Protein AF-A0A930VJ75-F1 (afdb_monomer)

Secondary structure (DSSP, 8-state):
--TTS--HHHHHHHHHHTT--EEE-TT--EEEEEE-SSTTS-EEEEEEE-TTSEEEEEE---EEEEEETTEEEEE--GGG-S--SEEEEEEEEEEEEEETTEEEEEEEEEEE--SSSSPEEEEPPTT-HHHHHHHHHSTT-EEEETTEEEEEEEEEESS---HHHHHHHHHHHHHHHHHTTSSEEEEE------

Sequence (194 aa):
MDLTRASADEIGSALGRAGLTWSFDEDGDVRVRFRSSQQPWIDAVFYRLNQDFSISGQFLNGHAVPQGNNTTRWEVPLDAGREPTAIAQKVVSVYFMPRPGQVALQIHASIAPLNQPRPMHIKIIPGGQQISQIERAYPGFVGHQGSTQFWVSSAITGSSVDGVTFEQVVRTASSVGLEMFEGPFTGWLYSTDL

Foldseek 3Di:
DFLLPDFLVNLVVLCVVVVFDWDADPLRKIKTKDKDPDPVSKFFKDWDQDPVQKIKIATFPWDWDDPPPPDTDIDGPPVVVDDGPDIWIWMKMWIFRRDRQKTKIFIWIFIPPDVAPDTWTWWDDWVDPLVVVLCVVPNAQFDDDPSTTTGGIHMGGDGDDDSVRSVVVVVSSVVSSVSSRVDMTMTHGDDPPD

Radius of gyration: 18.23 Å; Cα contacts (8 Å, |Δi|>4): 398; chains: 1; bounding box: 44×46×49 Å

pLDDT: mean 77.27, std 10.45, range [41.69, 90.38]

Solvent-accessible surface area (backbone atoms only — not comparable to full-atom values): 10879 Å² total; per-residue (Å²): 83,44,32,40,71,43,47,47,66,58,53,48,52,53,37,48,75,72,73,46,69,68,50,67,52,97,88,38,38,30,38,35,70,47,61,47,86,56,86,84,40,55,43,34,26,31,66,46,81,48,98,83,51,31,34,42,32,33,64,48,84,43,45,82,43,78,71,58,94,92,40,71,45,78,49,61,61,81,86,65,83,64,73,67,69,47,69,29,20,56,32,24,37,40,36,40,38,57,43,89,48,21,32,37,35,42,46,41,28,28,48,40,75,55,104,53,101,52,77,36,46,54,41,75,52,65,93,34,67,46,54,62,48,47,39,70,78,44,68,73,31,67,36,71,58,88,95,44,52,81,50,45,31,40,70,52,73,47,73,67,45,52,71,69,58,50,52,48,50,54,52,49,50,50,50,56,25,55,51,68,49,57,50,73,32,32,32,52,60,78,73,81,88,124

Organism: NCBI:txid433664

Mean predicted aligned error: 8.95 Å

Structure (mmCIF, N/CA/C/O backbone):
data_AF-A0A930VJ75-F1
#
_entry.id   AF-A0A930VJ75-F1
#
loop_
_atom_site.group_PDB
_atom_site.id
_atom_site.type_symbol
_atom_site.label_atom_id
_atom_site.label_alt_id
_atom_site.label_comp_id
_atom_site.label_asym_id
_atom_site.label_entity_id
_atom_site.label_seq_id
_atom_site.pdbx_PDB_ins_code
_atom_site.Cartn_x
_atom_site.Cartn_y
_atom_site.Cartn_z
_atom_site.occupancy
_atom_site.B_iso_or_equiv
_atom_site.auth_seq_id
_atom_site.auth_comp_id
_atom_site.auth_asym_id
_atom_site.auth_atom_id
_atom_site.pdbx_PDB_model_num
ATOM 1 N N . MET A 1 1 ? 8.670 1.022 -22.514 1.00 73.31 1 MET A N 1
ATOM 2 C CA . MET A 1 1 ? 9.752 1.062 -21.514 1.00 73.31 1 MET A CA 1
ATOM 3 C C . MET A 1 1 ? 10.392 -0.308 -21.489 1.00 73.31 1 MET A C 1
ATOM 5 O O . MET A 1 1 ? 9.675 -1.285 -21.308 1.00 73.31 1 MET A O 1
ATOM 9 N N . ASP A 1 2 ? 11.693 -0.395 -21.746 1.00 75.44 2 ASP A N 1
ATOM 10 C CA . ASP A 1 2 ? 12.422 -1.663 -21.647 1.00 75.44 2 ASP A CA 1
ATOM 11 C C . ASP A 1 2 ? 12.772 -1.915 -20.178 1.00 75.44 2 ASP A C 1
ATOM 13 O O . ASP A 1 2 ? 13.629 -1.241 -19.611 1.00 75.44 2 ASP A O 1
ATOM 17 N N . LEU A 1 3 ? 12.083 -2.867 -19.546 1.00 69.00 3 LEU A N 1
ATOM 18 C CA . LEU A 1 3 ? 12.282 -3.172 -18.127 1.00 69.00 3 LEU A CA 1
ATOM 19 C C . LEU A 1 3 ? 13.621 -3.846 -17.836 1.00 69.00 3 LEU A C 1
ATOM 21 O O . LEU A 1 3 ? 14.062 -3.835 -16.691 1.00 69.00 3 LEU A O 1
ATOM 25 N N . THR A 1 4 ? 14.291 -4.404 -18.846 1.00 66.38 4 THR A N 1
ATOM 26 C CA . THR A 1 4 ? 15.598 -5.045 -18.657 1.00 66.38 4 THR A CA 1
ATOM 27 C C . THR A 1 4 ? 16.713 -4.035 -18.403 1.00 66.38 4 THR A C 1
ATOM 29 O O . THR A 1 4 ? 17.781 -4.417 -17.920 1.00 66.38 4 THR A O 1
ATOM 32 N N . ARG A 1 5 ? 16.452 -2.757 -18.713 1.00 72.19 5 ARG A N 1
ATOM 33 C CA . ARG A 1 5 ? 17.379 -1.625 -18.593 1.00 72.19 5 ARG A CA 1
ATOM 34 C C . ARG A 1 5 ? 16.777 -0.424 -17.861 1.00 72.19 5 ARG A C 1
ATOM 36 O O . ARG A 1 5 ? 17.448 0.599 -17.779 1.00 72.19 5 ARG A O 1
ATOM 43 N N . ALA A 1 6 ? 15.549 -0.554 -17.353 1.00 79.56 6 ALA A N 1
ATOM 44 C CA . ALA A 1 6 ? 14.807 0.554 -16.771 1.00 79.56 6 ALA A CA 1
ATOM 45 C C . ALA A 1 6 ? 15.570 1.174 -15.595 1.00 79.56 6 ALA A C 1
ATOM 47 O O . ALA A 1 6 ? 15.881 0.485 -14.623 1.00 79.56 6 ALA A O 1
ATOM 48 N N . SER A 1 7 ? 15.842 2.474 -15.674 1.00 84.62 7 SER A N 1
ATOM 49 C CA . SER A 1 7 ? 16.399 3.245 -14.559 1.00 84.62 7 SER A CA 1
ATOM 50 C C . SER A 1 7 ? 15.303 3.847 -13.672 1.00 84.62 7 SER A C 1
ATOM 52 O O . SER A 1 7 ? 14.131 3.927 -14.058 1.00 84.62 7 SER A O 1
ATOM 54 N N . ALA A 1 8 ? 15.692 4.327 -12.487 1.00 84.44 8 ALA A N 1
ATOM 55 C CA . ALA A 1 8 ? 14.805 5.087 -11.607 1.00 84.44 8 ALA A 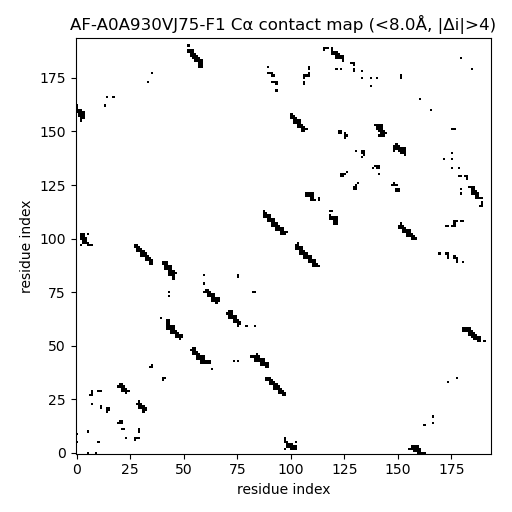CA 1
ATOM 56 C C . ALA A 1 8 ? 14.180 6.297 -12.326 1.00 84.44 8 ALA A C 1
ATOM 58 O O . ALA A 1 8 ? 12.981 6.541 -12.200 1.00 84.44 8 ALA A O 1
ATOM 59 N N . ASP A 1 9 ? 14.966 7.004 -13.144 1.00 85.62 9 ASP A N 1
ATOM 60 C CA . ASP A 1 9 ? 14.515 8.174 -13.903 1.00 85.62 9 ASP A CA 1
ATOM 61 C C . ASP A 1 9 ? 13.505 7.817 -14.997 1.00 85.62 9 ASP A C 1
ATOM 63 O O . ASP A 1 9 ? 12.554 8.565 -15.232 1.00 85.62 9 ASP A O 1
ATOM 67 N N . GLU A 1 10 ? 13.671 6.676 -15.671 1.00 86.44 10 GLU A N 1
ATOM 68 C CA . GLU A 1 10 ? 12.729 6.221 -16.700 1.00 86.44 10 GLU A CA 1
ATOM 69 C C . GLU A 1 10 ? 11.381 5.827 -16.088 1.00 86.44 10 GLU A C 1
ATOM 71 O O . GLU A 1 10 ? 10.326 6.241 -16.588 1.00 86.44 10 GLU A O 1
ATOM 76 N N . ILE A 1 11 ? 11.422 5.090 -14.974 1.00 86.38 11 ILE A N 1
ATOM 77 C CA . ILE A 1 11 ? 10.241 4.707 -14.192 1.00 86.38 11 ILE A CA 1
ATOM 78 C C . ILE A 1 11 ? 9.558 5.962 -13.639 1.00 86.38 11 ILE A C 1
ATOM 80 O O . ILE A 1 11 ? 8.360 6.164 -13.841 1.00 86.38 11 ILE A O 1
ATOM 84 N N . GLY A 1 12 ? 10.321 6.847 -13.000 1.00 85.50 12 GLY A N 1
ATOM 85 C CA . GLY A 1 12 ? 9.841 8.110 -12.456 1.00 85.50 12 GLY A CA 1
ATOM 86 C C . GLY A 1 12 ? 9.215 9.012 -13.517 1.00 85.50 12 GLY A C 1
ATOM 87 O O . GLY A 1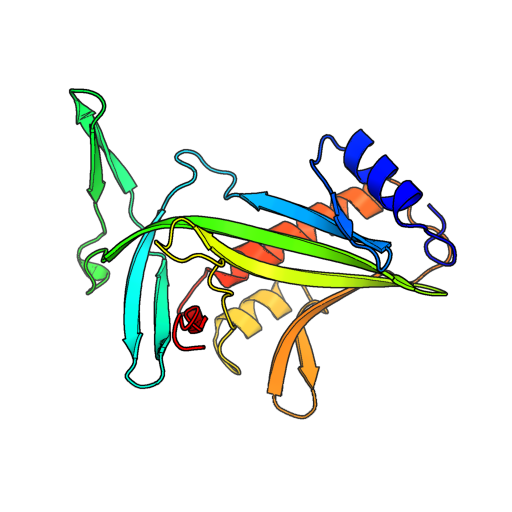 12 ? 8.112 9.528 -13.343 1.00 85.50 12 GLY A O 1
ATOM 88 N N . SER A 1 13 ? 9.842 9.132 -14.685 1.00 86.44 13 SER A N 1
ATOM 89 C CA . SER A 1 13 ? 9.285 9.888 -15.810 1.00 86.44 13 SER A CA 1
ATOM 90 C C . SER A 1 13 ? 7.956 9.308 -16.302 1.00 86.44 13 SER A C 1
ATOM 92 O O . SER A 1 13 ? 7.051 10.063 -16.661 1.00 86.44 13 SER A O 1
ATOM 94 N N . ALA A 1 14 ? 7.807 7.978 -16.322 1.00 86.12 14 ALA A N 1
ATOM 95 C CA . ALA A 1 14 ? 6.539 7.331 -16.659 1.00 86.12 14 ALA A CA 1
ATOM 96 C C . ALA A 1 14 ? 5.448 7.634 -15.621 1.00 86.12 14 ALA A C 1
ATOM 98 O O . ALA A 1 14 ? 4.340 8.008 -15.998 1.00 86.12 14 ALA A O 1
ATOM 99 N N . LEU A 1 15 ? 5.784 7.571 -14.331 1.00 87.00 15 LEU A N 1
ATOM 100 C CA . LEU A 1 15 ? 4.880 7.932 -13.233 1.00 87.00 15 LEU A CA 1
ATOM 101 C C . LEU A 1 15 ? 4.463 9.407 -13.285 1.00 87.00 15 LEU A C 1
ATOM 103 O O . LEU A 1 15 ? 3.287 9.725 -13.109 1.00 87.00 15 LEU A O 1
ATOM 107 N N . GLY A 1 16 ? 5.407 10.302 -13.584 1.00 84.75 16 GLY A N 1
ATOM 108 C CA . GLY A 1 16 ? 5.148 11.732 -13.737 1.00 84.75 16 GLY A CA 1
ATOM 109 C C . GLY A 1 16 ? 4.178 12.034 -14.881 1.00 84.75 16 GLY A C 1
ATOM 110 O O . GLY A 1 16 ? 3.263 12.837 -14.709 1.00 84.75 16 GLY A O 1
ATOM 111 N N . ARG A 1 17 ? 4.306 11.342 -16.023 1.00 85.06 17 ARG A N 1
ATOM 112 C CA . ARG A 1 17 ? 3.341 11.454 -17.135 1.00 85.06 17 ARG A CA 1
ATOM 113 C C . ARG A 1 17 ? 1.938 10.974 -16.755 1.00 85.06 17 ARG A C 1
ATOM 115 O O . ARG A 1 17 ? 0.966 11.545 -17.237 1.00 85.06 17 ARG A O 1
ATOM 122 N N . ALA A 1 18 ? 1.839 9.994 -15.860 1.00 81.06 18 ALA A N 1
ATOM 123 C CA . ALA A 1 18 ? 0.576 9.500 -15.313 1.00 81.06 18 ALA A CA 1
ATOM 124 C C . ALA A 1 18 ? -0.013 10.395 -14.198 1.00 81.06 18 ALA A C 1
ATOM 126 O O . ALA A 1 18 ? -1.040 10.056 -13.608 1.00 81.06 18 ALA A O 1
ATOM 127 N N . GLY A 1 19 ? 0.631 11.526 -13.876 1.00 81.94 19 GLY A N 1
ATOM 128 C CA . GLY A 1 19 ? 0.184 12.455 -12.835 1.00 81.94 19 GLY A CA 1
ATOM 129 C C . GLY A 1 19 ? 0.406 11.953 -11.406 1.00 81.94 19 GLY A C 1
ATOM 130 O O . GLY A 1 19 ? -0.210 12.465 -10.472 1.00 81.94 19 GLY A O 1
ATOM 131 N N . LEU A 1 20 ? 1.264 10.949 -11.216 1.00 84.38 20 LEU A N 1
ATOM 132 C CA . LEU A 1 20 ? 1.558 10.384 -9.904 1.00 84.38 20 LEU A CA 1
ATOM 133 C C . LEU A 1 20 ? 2.759 11.083 -9.272 1.00 84.38 20 LEU A C 1
ATOM 135 O O . LEU A 1 20 ? 3.792 11.284 -9.908 1.00 84.38 20 LEU A O 1
ATOM 139 N N . THR A 1 21 ? 2.644 11.416 -7.988 1.00 84.50 21 THR A N 1
ATOM 140 C CA . THR A 1 21 ? 3.784 11.890 -7.201 1.00 84.50 21 THR A CA 1
ATOM 141 C C . THR A 1 21 ? 4.662 10.709 -6.806 1.00 84.50 21 THR A C 1
ATOM 143 O O . THR A 1 21 ? 4.178 9.732 -6.227 1.00 84.50 21 THR A O 1
ATOM 146 N N . TRP A 1 22 ? 5.957 10.819 -7.083 1.00 90.31 22 TRP A N 1
ATOM 147 C CA . TRP A 1 22 ? 6.944 9.783 -6.811 1.00 90.31 22 TRP A CA 1
ATOM 148 C C . TRP A 1 22 ? 8.224 10.381 -6.220 1.00 90.31 22 TRP A C 1
ATOM 150 O O . TRP A 1 22 ? 8.468 11.585 -6.304 1.00 90.31 22 TRP A O 1
ATOM 160 N N . SER A 1 23 ? 9.020 9.525 -5.593 1.00 89.06 23 SER A N 1
ATOM 161 C CA . SER A 1 23 ? 10.368 9.815 -5.097 1.00 89.06 23 SER A CA 1
ATOM 162 C C . SER A 1 23 ? 11.259 8.601 -5.348 1.00 89.06 23 SER A C 1
ATOM 164 O O . SER A 1 23 ? 10.736 7.523 -5.613 1.00 89.06 23 SER A O 1
ATOM 166 N N . PHE A 1 24 ? 12.572 8.729 -5.212 1.00 90.06 24 PHE A N 1
ATOM 167 C CA . PHE A 1 24 ? 13.499 7.596 -5.248 1.00 90.06 24 PHE A CA 1
ATOM 168 C C . PHE A 1 24 ? 14.526 7.721 -4.122 1.00 90.06 24 PHE A C 1
ATOM 170 O O . PHE A 1 24 ? 14.716 8.819 -3.591 1.00 90.06 24 PHE A O 1
ATOM 177 N N . ASP A 1 25 ? 15.113 6.602 -3.713 1.00 85.69 25 ASP A N 1
ATOM 178 C CA . ASP A 1 25 ? 16.192 6.564 -2.725 1.00 85.69 25 ASP A CA 1
ATOM 179 C C . ASP A 1 25 ? 17.576 6.420 -3.379 1.00 85.69 25 ASP A C 1
ATOM 181 O O . ASP A 1 25 ? 17.711 6.389 -4.603 1.00 85.69 25 ASP A O 1
ATOM 185 N N . GLU A 1 26 ? 18.621 6.389 -2.550 1.00 82.81 26 GLU A N 1
ATOM 186 C CA . GLU A 1 26 ? 20.017 6.282 -2.996 1.00 82.81 26 GLU A CA 1
ATOM 187 C C . GLU A 1 26 ? 20.308 4.966 -3.738 1.00 82.81 26 GLU A C 1
ATOM 189 O O . GLU A 1 26 ? 21.221 4.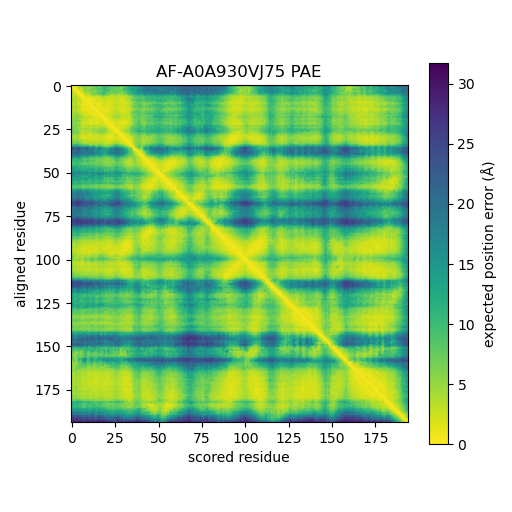928 -4.563 1.00 82.81 26 GLU A O 1
ATOM 194 N N . ASP A 1 27 ? 19.503 3.924 -3.504 1.00 81.12 27 ASP A N 1
ATOM 195 C CA . ASP A 1 27 ? 19.599 2.625 -4.178 1.00 81.12 27 ASP A CA 1
ATOM 196 C C . ASP A 1 27 ? 18.893 2.620 -5.550 1.00 81.12 27 ASP A C 1
ATOM 198 O O . ASP A 1 27 ? 18.989 1.653 -6.312 1.00 81.12 27 ASP A O 1
ATOM 202 N N . GLY A 1 28 ? 18.211 3.717 -5.901 1.00 81.44 28 GLY A N 1
ATOM 203 C CA . GLY A 1 28 ? 17.461 3.859 -7.146 1.00 81.44 28 GLY A CA 1
ATOM 204 C C . GLY A 1 28 ? 16.089 3.183 -7.116 1.00 81.44 28 GLY A C 1
ATOM 205 O O . GLY A 1 28 ? 15.475 3.005 -8.172 1.00 81.44 28 GLY A O 1
ATOM 206 N N . ASP A 1 29 ? 15.585 2.821 -5.935 1.00 87.25 29 ASP A N 1
ATOM 207 C CA . ASP A 1 29 ? 14.252 2.257 -5.792 1.00 87.25 29 ASP A CA 1
ATOM 208 C C . ASP A 1 29 ? 13.216 3.397 -5.811 1.00 87.25 29 ASP A C 1
ATOM 210 O O . ASP A 1 29 ? 13.283 4.381 -5.069 1.00 87.25 29 ASP A O 1
ATOM 214 N N . VAL A 1 30 ? 12.233 3.288 -6.705 1.00 88.81 30 VAL A N 1
ATOM 215 C CA . VAL A 1 30 ? 11.228 4.327 -6.943 1.00 88.81 30 VAL A CA 1
ATOM 216 C C . VAL A 1 30 ? 9.997 4.064 -6.095 1.00 88.81 30 VAL A C 1
ATOM 218 O O . VAL A 1 30 ? 9.346 3.029 -6.200 1.00 88.81 30 VAL A O 1
ATOM 221 N N . ARG A 1 31 ? 9.612 5.041 -5.285 1.00 90.38 31 ARG A N 1
ATOM 222 C CA . ARG A 1 31 ? 8.447 4.988 -4.410 1.00 90.38 31 ARG A CA 1
ATOM 223 C C . ARG A 1 31 ? 7.301 5.823 -4.962 1.00 90.38 31 ARG A C 1
ATOM 225 O O . ARG A 1 31 ? 7.452 7.013 -5.226 1.00 90.38 31 ARG A O 1
ATOM 232 N N . VAL A 1 32 ? 6.112 5.231 -4.977 1.00 88.69 32 VAL A N 1
ATOM 233 C CA . VAL A 1 32 ? 4.833 5.915 -5.206 1.00 88.69 32 VAL A CA 1
ATOM 234 C C . VAL A 1 32 ? 3.960 5.756 -3.972 1.00 88.69 32 VAL A C 1
ATOM 236 O O . VAL A 1 32 ? 3.866 4.665 -3.410 1.00 88.69 32 VAL A O 1
ATOM 239 N N . ARG A 1 33 ? 3.321 6.838 -3.521 1.00 85.62 33 ARG A N 1
ATOM 240 C CA . ARG A 1 33 ? 2.439 6.808 -2.349 1.00 85.62 33 ARG A CA 1
ATOM 241 C C . ARG A 1 33 ? 1.003 7.125 -2.748 1.00 85.62 33 ARG A C 1
ATOM 243 O O . ARG A 1 33 ? 0.713 8.215 -3.226 1.00 85.62 33 ARG A O 1
ATOM 250 N N . PHE A 1 34 ? 0.108 6.196 -2.447 1.00 83.56 34 PHE A N 1
ATOM 251 C CA . PHE A 1 34 ? -1.334 6.327 -2.583 1.00 83.56 34 PHE A CA 1
ATOM 252 C C . PHE A 1 34 ? -1.962 6.532 -1.208 1.00 83.56 34 PHE A C 1
ATOM 254 O O . PHE A 1 34 ? -1.549 5.937 -0.210 1.00 83.56 34 PHE A O 1
ATOM 261 N N . ARG A 1 35 ? -2.971 7.393 -1.156 1.00 76.38 35 ARG A N 1
ATOM 262 C CA . ARG A 1 35 ? -3.867 7.558 -0.006 1.00 76.38 35 ARG A CA 1
ATOM 263 C C . ARG A 1 35 ? -5.245 7.060 -0.433 1.00 76.38 35 ARG A C 1
ATOM 265 O O . ARG A 1 35 ? -5.499 7.028 -1.640 1.00 76.38 35 ARG A O 1
ATOM 272 N N . SER A 1 36 ? -6.097 6.647 0.509 1.00 68.38 36 SER A N 1
ATOM 273 C CA . SER A 1 36 ? -7.448 6.187 0.159 1.00 68.38 36 SER A CA 1
ATOM 274 C C . SER A 1 36 ? -8.136 7.202 -0.760 1.00 68.38 36 SER A C 1
ATOM 276 O O . SER A 1 36 ? -8.013 8.413 -0.584 1.00 68.38 36 SER A O 1
ATOM 278 N N . SER A 1 37 ? -8.760 6.696 -1.822 1.00 55.88 37 SER A N 1
ATOM 279 C CA . SER A 1 37 ? -9.216 7.493 -2.966 1.00 55.88 37 SER A CA 1
ATOM 280 C C . SER A 1 37 ? -10.604 8.107 -2.770 1.00 55.88 37 SER A C 1
ATOM 282 O O . SER A 1 37 ? -10.968 9.023 -3.506 1.00 55.88 37 SER A O 1
ATOM 284 N N . GLN A 1 38 ? -11.372 7.643 -1.780 1.00 58.28 38 GLN A N 1
ATOM 285 C CA . GLN A 1 38 ? -12.706 8.160 -1.483 1.00 58.28 38 GLN A CA 1
ATOM 286 C C . GLN A 1 38 ? -12.640 9.224 -0.388 1.00 58.28 38 GLN A C 1
ATOM 288 O O . GLN A 1 38 ? -12.072 8.995 0.678 1.00 58.28 38 GLN A O 1
ATOM 293 N N . GLN A 1 39 ? -13.225 10.397 -0.651 1.00 52.56 39 GLN A N 1
ATOM 294 C CA . GLN A 1 39 ? -13.482 11.385 0.397 1.00 52.56 39 GLN A CA 1
ATOM 295 C C . GLN A 1 39 ? -14.350 10.743 1.493 1.00 52.56 39 GLN A C 1
ATOM 297 O O . GLN A 1 39 ? -15.302 10.044 1.148 1.00 52.56 39 GLN A O 1
ATOM 302 N N . PRO A 1 40 ? -14.058 10.968 2.787 1.00 55.81 40 PRO A N 1
ATOM 303 C CA . PRO A 1 40 ? -13.177 12.004 3.347 1.00 55.81 40 PRO A CA 1
ATOM 304 C C . PRO A 1 40 ? -11.673 11.658 3.456 1.00 55.81 40 PRO A C 1
ATOM 306 O O . PRO A 1 40 ? -10.937 12.385 4.118 1.00 55.81 40 PRO A O 1
ATOM 309 N N . TRP A 1 41 ? -11.185 10.599 2.801 1.00 72.62 41 TRP A N 1
ATOM 310 C CA . TRP A 1 41 ? -9.788 10.123 2.851 1.00 72.62 41 TRP A CA 1
ATOM 311 C C . TRP A 1 41 ? -9.323 9.645 4.231 1.00 72.62 41 TRP A C 1
ATOM 313 O O . TRP A 1 41 ? -8.129 9.454 4.451 1.00 72.62 41 TRP A O 1
ATOM 323 N N . ILE A 1 42 ? -10.255 9.500 5.164 1.00 77.06 42 ILE A N 1
ATOM 324 C CA . ILE A 1 42 ? -10.086 9.028 6.534 1.00 77.06 42 ILE A CA 1
ATOM 325 C C . ILE A 1 42 ? -11.223 8.052 6.815 1.00 77.06 42 ILE A C 1
ATOM 327 O O . ILE A 1 42 ? -12.325 8.252 6.320 1.00 77.06 42 ILE A O 1
ATOM 331 N N . ASP A 1 43 ? -10.950 7.042 7.625 1.00 81.75 43 ASP A N 1
ATOM 332 C CA . ASP A 1 43 ? -11.866 5.977 8.004 1.00 81.75 43 ASP A CA 1
ATOM 333 C C . ASP A 1 43 ? -11.791 5.755 9.521 1.00 81.75 43 ASP A C 1
ATOM 335 O O . ASP A 1 43 ? -10.780 6.049 10.173 1.00 81.75 43 ASP A O 1
ATOM 339 N N . ALA A 1 44 ? -12.859 5.203 10.094 1.00 84.50 44 ALA A N 1
ATOM 340 C CA . ALA A 1 44 ? -12.853 4.762 11.481 1.00 84.50 44 ALA A CA 1
ATOM 341 C C . ALA A 1 44 ? -12.005 3.490 11.630 1.00 84.50 44 ALA A C 1
ATOM 343 O O . ALA A 1 44 ? -12.175 2.520 10.890 1.00 84.50 44 ALA A O 1
ATOM 344 N N . VAL A 1 45 ? -11.109 3.470 12.614 1.0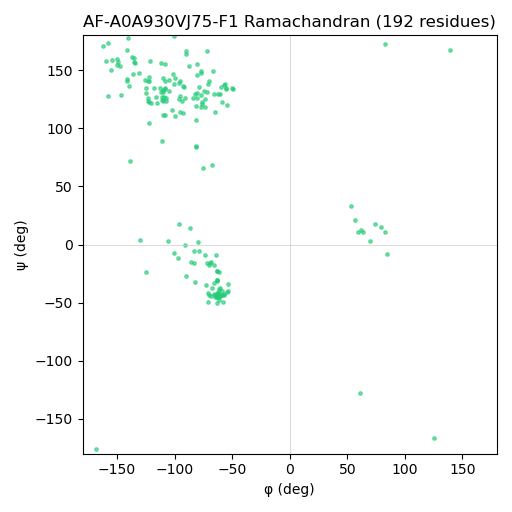0 84.44 45 VAL A N 1
ATOM 345 C CA . VAL A 1 45 ? -10.261 2.313 12.910 1.00 84.44 45 VAL A CA 1
ATOM 346 C C . VAL A 1 45 ? -10.404 1.917 14.371 1.00 84.44 45 VAL A C 1
ATOM 348 O O . VAL A 1 45 ? -10.494 2.765 15.258 1.00 84.44 45 VAL A O 1
ATOM 351 N N . PHE A 1 46 ? -10.406 0.613 14.620 1.00 85.56 46 PHE A N 1
ATOM 352 C CA . PHE A 1 46 ? -10.221 0.050 15.948 1.00 85.56 46 PHE A CA 1
ATOM 353 C C . PHE A 1 46 ? -8.867 -0.638 16.018 1.00 85.56 46 PHE A C 1
ATOM 355 O O . PHE A 1 46 ? -8.543 -1.453 15.152 1.00 85.56 46 PHE A O 1
ATOM 362 N N . TYR A 1 47 ? -8.106 -0.378 17.075 1.00 84.75 47 TYR A N 1
ATOM 363 C CA . TYR A 1 47 ? -6.874 -1.101 17.347 1.00 84.75 47 TYR A CA 1
ATOM 364 C C . TYR A 1 47 ? -6.601 -1.255 18.845 1.00 84.75 47 TYR A C 1
ATOM 366 O O . TYR A 1 47 ? -7.022 -0.445 19.665 1.00 84.75 47 TYR A O 1
ATOM 374 N N . ARG A 1 48 ? -5.858 -2.300 19.206 1.00 85.56 48 ARG A N 1
ATOM 375 C CA . ARG A 1 48 ? -5.344 -2.545 20.556 1.00 85.56 48 ARG A CA 1
ATOM 376 C C . ARG A 1 48 ? -3.830 -2.669 20.509 1.00 85.56 48 ARG A C 1
ATOM 378 O O . ARG A 1 48 ? -3.294 -3.286 19.589 1.00 85.56 48 ARG A O 1
ATOM 385 N N . LEU A 1 49 ? -3.171 -2.102 21.515 1.00 80.69 49 LEU A N 1
ATOM 386 C CA . LEU A 1 49 ? -1.758 -2.345 21.773 1.00 80.69 49 LEU A CA 1
ATOM 387 C C . LEU A 1 49 ? -1.623 -3.656 22.550 1.00 80.69 49 LEU A C 1
ATOM 389 O O . LEU A 1 49 ? -2.298 -3.858 23.560 1.00 80.69 49 LEU A O 1
ATOM 393 N N . ASN A 1 50 ? -0.753 -4.529 22.065 1.00 80.94 50 ASN A N 1
ATOM 394 C CA . ASN A 1 50 ? -0.377 -5.769 22.721 1.00 80.94 50 ASN A CA 1
ATOM 395 C C . ASN A 1 50 ? 0.838 -5.529 23.636 1.00 80.94 50 ASN A C 1
ATOM 397 O O . ASN A 1 50 ? 1.533 -4.517 23.529 1.00 80.94 50 ASN A O 1
ATOM 401 N N . GLN A 1 51 ? 1.103 -6.470 24.544 1.00 78.31 51 GLN A N 1
ATOM 402 C CA . GLN A 1 51 ? 2.193 -6.363 25.527 1.00 78.31 51 GLN A CA 1
ATOM 403 C C . GLN A 1 51 ? 3.597 -6.384 24.899 1.00 78.31 51 GLN A C 1
ATOM 405 O O . GLN A 1 51 ? 4.556 -5.967 25.537 1.00 78.31 51 GLN A O 1
ATOM 410 N N . ASP A 1 52 ? 3.719 -6.848 23.657 1.00 76.06 52 ASP A N 1
ATOM 411 C CA . ASP A 1 52 ? 4.962 -6.939 22.886 1.00 76.06 52 ASP A CA 1
ATOM 412 C C . ASP A 1 52 ? 5.180 -5.735 21.951 1.00 76.06 52 ASP A C 1
ATOM 414 O O . ASP A 1 52 ? 5.964 -5.825 21.011 1.00 76.06 52 ASP A O 1
ATOM 418 N N . PHE A 1 53 ? 4.476 -4.618 22.170 1.00 67.12 53 PHE A N 1
ATOM 419 C CA . PHE A 1 53 ? 4.482 -3.432 21.296 1.00 67.12 53 PHE A CA 1
ATOM 420 C C . PHE A 1 53 ? 3.958 -3.679 19.872 1.00 67.12 53 PHE A C 1
ATOM 422 O O . PHE A 1 53 ? 4.081 -2.810 18.997 1.00 67.12 53 PHE A O 1
ATOM 429 N N . SER A 1 54 ? 3.322 -4.828 19.628 1.00 74.19 54 SER A N 1
ATOM 430 C CA . SER A 1 54 ? 2.539 -5.027 18.418 1.00 74.19 54 SER A CA 1
ATOM 431 C C . SER A 1 54 ? 1.156 -4.388 18.554 1.00 74.19 54 SER A C 1
ATOM 433 O O . SER A 1 54 ? 0.629 -4.179 19.648 1.00 74.19 54 SER A O 1
ATOM 435 N N . ILE A 1 55 ? 0.553 -4.055 17.420 1.00 77.38 55 ILE A N 1
ATOM 436 C CA . ILE A 1 55 ? -0.849 -3.663 17.334 1.00 77.38 55 ILE A CA 1
ATOM 437 C C . ILE A 1 55 ? -1.625 -4.759 16.625 1.00 77.38 55 ILE A C 1
ATOM 439 O O . ILE A 1 55 ? -1.140 -5.336 15.654 1.00 77.38 55 ILE A O 1
ATOM 443 N N . SER A 1 56 ? -2.859 -4.985 17.073 1.00 83.81 56 SER A N 1
ATOM 444 C CA . SER A 1 56 ? -3.887 -5.675 16.296 1.00 83.81 56 SER A CA 1
ATOM 445 C C . SER A 1 56 ? -5.110 -4.780 16.134 1.00 83.81 56 SER A C 1
ATOM 447 O O . SER A 1 56 ? -5.485 -4.055 17.057 1.00 83.81 56 SER A O 1
ATOM 449 N N . GLY A 1 57 ? -5.740 -4.793 14.966 1.00 85.25 57 GLY A N 1
ATOM 450 C CA . GLY A 1 57 ? -6.866 -3.907 14.700 1.00 85.25 57 GLY A CA 1
ATOM 451 C C . GLY A 1 57 ? -7.615 -4.259 13.432 1.00 85.25 57 GLY A C 1
ATOM 452 O O . GLY A 1 57 ? -7.331 -5.272 12.806 1.00 85.25 57 GLY A O 1
ATOM 453 N N . GLN A 1 58 ? -8.599 -3.442 13.081 1.00 87.12 58 GLN A N 1
ATOM 454 C CA . GLN A 1 58 ? -9.290 -3.501 11.796 1.00 87.12 58 GLN A CA 1
ATOM 455 C C . GLN A 1 58 ? -9.889 -2.132 11.474 1.00 87.12 58 GLN A C 1
ATOM 457 O O . GLN A 1 58 ? -10.270 -1.383 12.382 1.00 87.12 58 GLN A O 1
ATOM 462 N N . PHE A 1 59 ? -9.995 -1.818 10.187 1.00 85.88 59 PHE A N 1
ATOM 463 C CA . PHE A 1 59 ? -10.833 -0.709 9.750 1.00 85.88 59 PHE A CA 1
ATOM 464 C C . PHE A 1 59 ? -12.302 -1.084 9.943 1.00 85.88 59 PHE A C 1
ATOM 466 O O . PHE A 1 59 ? -12.694 -2.239 9.778 1.00 85.88 59 PHE A O 1
ATOM 473 N N . LEU A 1 60 ? -13.095 -0.112 10.375 1.00 85.25 60 LEU A N 1
ATOM 474 C CA . LEU A 1 60 ? -14.516 -0.274 10.634 1.00 85.25 60 LEU A CA 1
ATOM 475 C C . LEU A 1 60 ? -15.294 0.318 9.464 1.00 85.25 60 LEU A C 1
ATOM 477 O O . LEU A 1 60 ? -14.885 1.327 8.891 1.00 85.25 60 LEU A O 1
ATOM 481 N N . ASN A 1 61 ? -16.446 -0.272 9.150 1.00 81.62 61 ASN A N 1
ATOM 482 C CA . ASN A 1 61 ? -17.386 0.292 8.185 1.00 81.62 61 ASN A CA 1
ATOM 483 C C . ASN A 1 61 ? -18.130 1.483 8.814 1.00 81.62 61 ASN A C 1
ATOM 485 O O . ASN A 1 61 ? -19.311 1.394 9.134 1.00 81.62 61 ASN A O 1
ATOM 489 N N . GLY A 1 62 ? -17.400 2.555 9.114 1.00 76.38 62 GLY A N 1
ATOM 490 C CA . GLY A 1 62 ? -17.951 3.788 9.656 1.00 76.38 62 GLY A CA 1
ATOM 491 C C . GLY A 1 62 ? -18.402 4.727 8.547 1.00 76.38 62 GLY A C 1
ATOM 492 O O . GLY A 1 62 ? -17.844 4.718 7.454 1.00 76.38 62 GLY A O 1
ATOM 493 N N . HIS A 1 63 ? -19.371 5.585 8.846 1.00 79.75 63 HIS A N 1
ATOM 494 C CA . HIS A 1 63 ? -19.748 6.678 7.960 1.00 79.75 63 HIS A CA 1
ATOM 495 C C . HIS A 1 63 ? -19.615 8.025 8.671 1.00 79.75 63 HIS A C 1
ATOM 497 O O . HIS A 1 63 ? -19.843 8.155 9.876 1.00 79.75 63 HIS A O 1
ATOM 503 N N . ALA A 1 64 ? -19.198 9.027 7.903 1.00 77.00 64 ALA A N 1
ATOM 504 C CA . ALA A 1 64 ? -19.041 10.394 8.365 1.00 77.00 64 ALA A CA 1
ATOM 505 C C . ALA A 1 64 ? -20.400 11.112 8.353 1.00 77.00 64 ALA A C 1
ATOM 507 O O . ALA A 1 64 ? -21.005 11.288 7.297 1.00 77.00 64 ALA A O 1
ATOM 508 N N . VAL A 1 65 ? -20.854 11.562 9.520 1.00 80.75 65 VAL A N 1
ATOM 509 C CA . VAL A 1 65 ? -22.081 12.344 9.706 1.00 80.75 65 VAL A CA 1
ATOM 510 C C . VAL A 1 65 ? -21.704 13.791 10.039 1.00 80.75 65 VAL A C 1
ATOM 512 O O . VAL A 1 65 ? -21.167 14.051 11.125 1.00 80.75 65 VAL A O 1
ATOM 515 N N . PRO A 1 66 ? -21.965 14.759 9.141 1.00 81.25 66 PRO A N 1
ATOM 516 C CA . PRO A 1 66 ? -21.756 16.175 9.425 1.00 81.25 66 PRO A CA 1
ATOM 517 C C . PRO A 1 66 ? -22.646 16.635 10.587 1.00 81.25 66 PRO A C 1
ATOM 519 O O . PRO A 1 66 ? -23.851 16.405 10.572 1.00 81.25 66 PRO A O 1
ATOM 522 N N . GLN A 1 67 ? -22.069 17.306 11.584 1.00 79.75 67 GLN A N 1
ATOM 523 C CA . GLN A 1 67 ? -22.789 17.768 12.786 1.00 79.75 67 GLN A CA 1
ATOM 524 C C . GLN A 1 67 ? -23.051 19.288 12.786 1.00 79.75 67 GLN A C 1
ATOM 526 O O . GLN A 1 67 ? -23.577 19.834 13.752 1.00 79.75 67 GLN A O 1
ATOM 531 N N . GLY A 1 68 ? -22.678 19.996 11.714 1.00 75.00 68 GLY A N 1
ATOM 532 C CA . GLY A 1 68 ? -22.604 21.461 11.701 1.00 75.00 68 GLY A CA 1
ATOM 533 C C . GLY A 1 68 ? -21.286 21.985 12.294 1.00 75.00 68 GLY A C 1
ATOM 534 O O . GLY A 1 68 ? -20.456 21.217 12.783 1.00 75.00 68 GLY A O 1
ATOM 535 N N . ASN A 1 69 ? -21.042 23.297 12.197 1.00 77.12 69 ASN A N 1
ATOM 536 C CA . ASN A 1 69 ? -19.820 23.964 12.691 1.00 77.12 69 ASN A CA 1
ATOM 537 C C . ASN A 1 69 ? -18.493 23.351 12.189 1.00 77.12 69 ASN A C 1
ATOM 539 O O . ASN A 1 69 ? -17.505 23.333 12.918 1.00 77.12 69 ASN A O 1
ATOM 543 N N . ASN A 1 70 ? -18.466 22.823 10.959 1.00 67.88 70 ASN A N 1
ATOM 544 C CA . ASN A 1 70 ? -17.329 22.085 10.384 1.00 67.88 70 ASN A CA 1
ATOM 545 C C . ASN A 1 70 ? -16.876 20.857 11.203 1.00 67.88 70 ASN A C 1
ATOM 547 O O . ASN A 1 70 ? -15.750 20.388 11.045 1.00 67.88 70 ASN A O 1
ATOM 551 N N . THR A 1 71 ? -17.745 20.306 12.055 1.00 72.69 71 THR A N 1
ATOM 552 C CA . THR A 1 71 ? -17.462 19.084 12.817 1.00 72.69 71 THR A CA 1
ATOM 553 C C . THR A 1 71 ? -18.098 17.863 12.158 1.00 72.69 71 THR A C 1
ATOM 555 O O . THR A 1 71 ? -19.190 17.929 11.588 1.00 72.69 71 THR A O 1
ATOM 558 N N . THR A 1 72 ? -17.389 16.735 12.211 1.00 74.19 72 THR A N 1
ATOM 559 C CA . THR A 1 72 ? -17.831 15.449 11.659 1.00 74.19 72 THR A CA 1
ATOM 560 C C . THR A 1 72 ? -17.815 14.414 12.771 1.00 74.19 72 THR A C 1
ATOM 562 O O . THR A 1 72 ? -16.790 14.230 13.427 1.00 74.19 72 THR A O 1
ATOM 565 N N . ARG A 1 73 ? -18.942 13.733 12.977 1.00 77.12 73 ARG A N 1
ATOM 566 C CA . ARG A 1 73 ? -19.032 12.559 13.846 1.00 77.12 73 ARG A CA 1
ATOM 567 C C . ARG A 1 73 ? -18.909 11.309 12.989 1.00 77.12 73 ARG A C 1
ATOM 569 O O . ARG A 1 73 ? -19.489 11.250 11.913 1.00 77.12 73 ARG A O 1
ATOM 576 N N . TRP A 1 74 ? -18.181 10.314 13.474 1.00 74.81 74 TRP A N 1
ATOM 577 C CA . TRP A 1 74 ? -18.149 8.998 12.847 1.00 74.81 74 TRP A CA 1
ATOM 578 C C . TRP A 1 74 ? -19.139 8.076 13.538 1.00 74.81 74 TRP A C 1
ATOM 580 O O . TRP A 1 74 ? -19.093 7.913 14.758 1.00 74.81 74 TRP A O 1
ATOM 590 N N . GLU A 1 75 ? -20.032 7.489 12.754 1.00 79.38 75 GLU A N 1
ATOM 591 C CA . GLU A 1 75 ? -20.995 6.502 13.222 1.00 79.38 75 GLU A CA 1
ATOM 592 C C . GLU A 1 75 ? -20.615 5.134 12.662 1.00 79.38 75 GLU A C 1
ATOM 594 O O . GLU A 1 75 ? -20.462 4.960 11.451 1.00 79.38 75 GLU A O 1
ATOM 599 N N . VAL A 1 76 ? -20.427 4.165 13.557 1.00 75.69 76 VAL A N 1
ATOM 600 C CA . VAL A 1 76 ? -20.134 2.775 13.201 1.00 75.69 76 VAL A CA 1
ATOM 601 C C . VAL A 1 76 ? -21.367 1.924 13.503 1.00 75.69 76 VAL A C 1
ATOM 603 O O . VAL A 1 76 ? -21.951 2.089 14.576 1.00 75.69 76 VAL A O 1
ATOM 606 N N . PRO A 1 77 ? -21.770 1.028 12.586 1.00 71.50 77 PRO A N 1
ATOM 607 C CA . PRO A 1 77 ? -22.846 0.076 12.814 1.00 71.50 77 PRO A CA 1
ATOM 608 C C . PRO A 1 77 ? -22.674 -0.693 14.136 1.00 71.50 77 PRO A C 1
ATOM 610 O O . PRO A 1 77 ? -21.579 -1.144 14.478 1.00 71.50 77 PRO A O 1
ATOM 613 N N . LEU A 1 78 ? -23.765 -0.821 14.900 1.00 60.25 78 LEU A N 1
ATOM 614 C CA . LEU A 1 78 ? -23.778 -1.409 16.251 1.00 60.25 78 LEU A CA 1
ATOM 615 C C . LEU A 1 78 ? -23.364 -2.894 16.273 1.00 60.25 78 LEU A C 1
ATOM 617 O O . LEU A 1 78 ? -22.895 -3.400 17.291 1.00 60.25 78 LEU A O 1
ATOM 621 N N . ASP A 1 79 ? -23.502 -3.586 15.146 1.00 59.53 79 ASP A N 1
ATOM 622 C CA . ASP A 1 79 ? -23.102 -4.974 14.909 1.00 59.53 79 ASP A CA 1
ATOM 623 C C . ASP A 1 79 ? -21.580 -5.168 14.784 1.00 59.53 79 ASP A C 1
ATOM 625 O O . ASP A 1 79 ? -21.101 -6.301 14.836 1.00 59.53 79 ASP A O 1
ATOM 629 N N . ALA A 1 80 ? -20.789 -4.091 14.715 1.00 60.56 80 ALA A N 1
ATOM 630 C CA . ALA A 1 80 ? -19.329 -4.181 14.661 1.00 60.56 80 ALA A CA 1
ATOM 631 C C . ALA A 1 80 ? -18.684 -4.662 15.978 1.00 60.56 80 ALA A C 1
ATOM 633 O O . ALA A 1 80 ? -17.501 -5.018 15.990 1.00 60.56 80 ALA A O 1
ATOM 634 N N . GLY A 1 81 ? -19.422 -4.642 17.099 1.00 70.69 81 GLY A N 1
ATOM 635 C CA . GLY A 1 81 ? -18.956 -5.098 18.419 1.00 70.69 81 GLY A CA 1
ATOM 636 C C . GLY A 1 81 ? -17.720 -4.363 18.964 1.00 70.69 81 GLY A C 1
ATOM 637 O O . GLY A 1 81 ? -17.097 -4.825 19.922 1.00 70.69 81 GLY A O 1
ATOM 638 N N . ARG A 1 82 ? -17.315 -3.257 18.326 1.00 77.19 82 ARG A N 1
ATOM 639 C CA . ARG A 1 82 ? -16.098 -2.487 18.602 1.00 77.19 82 ARG A CA 1
ATOM 640 C C . ARG A 1 82 ? -16.364 -1.011 18.330 1.00 77.19 82 ARG A C 1
ATOM 642 O O . ARG A 1 82 ? -16.808 -0.659 17.240 1.00 77.19 82 ARG A O 1
ATOM 649 N N . GLU A 1 83 ? -16.048 -0.159 19.296 1.00 79.81 83 GLU A N 1
ATOM 650 C CA . GLU A 1 83 ? -16.052 1.293 19.100 1.00 79.81 83 GLU A CA 1
ATOM 651 C C . GLU A 1 83 ? -14.753 1.743 18.409 1.00 79.81 83 GLU A C 1
ATOM 653 O O . GLU A 1 83 ? -13.701 1.149 18.661 1.00 79.81 83 GLU A O 1
ATOM 658 N N . PRO A 1 84 ? -14.777 2.772 17.543 1.00 81.25 84 PRO A N 1
ATOM 659 C CA . PRO A 1 84 ? -13.559 3.344 16.974 1.00 81.25 84 PRO A CA 1
ATOM 660 C C . PRO A 1 84 ? -12.576 3.786 18.057 1.00 81.25 84 PRO A C 1
ATOM 662 O O . PRO A 1 84 ? -12.950 4.494 18.988 1.00 81.25 84 PRO A O 1
ATOM 665 N N . THR A 1 85 ? -11.300 3.442 17.899 1.00 80.31 85 THR A N 1
ATOM 666 C CA . THR A 1 85 ? -10.224 3.987 18.740 1.00 80.31 85 THR A CA 1
ATOM 667 C C . THR A 1 85 ? -9.630 5.259 18.153 1.00 80.31 85 THR A C 1
ATOM 669 O O . THR A 1 85 ? -9.119 6.092 18.897 1.00 80.31 85 THR A O 1
ATOM 672 N N . ALA A 1 86 ? -9.683 5.419 16.829 1.00 79.56 86 ALA A N 1
ATOM 673 C CA . ALA A 1 86 ? -9.214 6.612 16.136 1.00 79.56 86 ALA A CA 1
ATOM 674 C C . ALA A 1 86 ? -9.869 6.764 14.757 1.00 79.56 86 ALA A C 1
ATOM 676 O O . ALA A 1 86 ? -10.560 5.869 14.263 1.00 79.56 86 ALA A O 1
ATOM 677 N N . ILE A 1 87 ? -9.585 7.901 14.125 1.00 80.81 87 ILE A N 1
ATOM 678 C CA . ILE A 1 87 ? -9.861 8.177 12.717 1.00 80.81 87 ILE A CA 1
ATOM 679 C C . ILE A 1 87 ? -8.525 8.241 11.980 1.00 80.81 87 ILE A C 1
ATOM 681 O O . ILE A 1 87 ? -7.630 8.977 12.402 1.00 80.81 87 ILE A O 1
ATOM 685 N N . ALA A 1 88 ? -8.375 7.471 10.903 1.00 81.94 88 ALA A N 1
ATOM 686 C CA . ALA A 1 88 ? -7.110 7.357 10.192 1.00 81.94 88 ALA A CA 1
ATOM 687 C C . ALA A 1 88 ? -7.276 7.071 8.694 1.00 81.94 88 ALA A C 1
ATOM 689 O O . ALA A 1 88 ? -8.291 6.583 8.226 1.00 81.94 88 ALA A O 1
ATOM 690 N N . GLN A 1 89 ? -6.237 7.368 7.936 1.00 83.31 89 GLN A N 1
ATOM 691 C CA . GLN A 1 89 ? -6.081 7.163 6.506 1.00 83.31 89 GLN A CA 1
ATOM 692 C C . GLN A 1 89 ? -5.402 5.822 6.241 1.00 83.31 89 GLN A C 1
ATOM 694 O O . GLN A 1 89 ? -4.375 5.501 6.850 1.00 83.31 89 GLN A O 1
ATOM 699 N N . LYS A 1 90 ? -5.922 5.093 5.253 1.00 86.31 90 LYS A N 1
ATOM 700 C CA . LYS A 1 90 ? -5.216 3.991 4.597 1.00 86.31 90 LYS A CA 1
ATOM 701 C C . LYS A 1 90 ? -4.171 4.583 3.645 1.00 86.31 90 LYS A C 1
ATOM 703 O O . LYS A 1 90 ? -4.508 5.351 2.740 1.00 86.31 90 LYS A O 1
ATOM 708 N N . VAL A 1 91 ? -2.898 4.255 3.849 1.00 85.81 91 VAL A N 1
ATOM 709 C CA . VAL A 1 91 ? -1.781 4.715 3.014 1.00 85.81 91 VAL A CA 1
ATOM 710 C C . VAL A 1 91 ? -1.064 3.512 2.423 1.00 85.81 91 VAL A C 1
ATOM 712 O O . VAL A 1 91 ? -0.524 2.688 3.157 1.00 85.81 91 VAL A O 1
ATOM 715 N N . VAL A 1 92 ? -0.992 3.451 1.097 1.00 87.25 92 VAL A N 1
ATOM 716 C CA . VAL A 1 92 ? -0.271 2.412 0.356 1.00 87.25 92 VAL A CA 1
ATOM 717 C C . VAL A 1 92 ? 0.987 3.023 -0.246 1.00 87.25 92 VAL A C 1
ATOM 719 O O . VAL A 1 92 ? 0.933 4.042 -0.927 1.00 87.25 92 VAL A O 1
ATOM 722 N N . SER A 1 93 ? 2.143 2.426 0.017 1.00 88.31 93 SER A N 1
ATOM 723 C CA . SER A 1 93 ? 3.394 2.744 -0.670 1.00 88.31 93 SER A CA 1
ATOM 724 C C . SER A 1 93 ? 3.765 1.583 -1.579 1.00 88.31 93 SER A C 1
ATOM 726 O O . SER A 1 93 ? 3.825 0.444 -1.127 1.00 88.31 93 SER A O 1
ATOM 728 N N . VAL A 1 94 ? 4.010 1.885 -2.846 1.00 89.62 94 VAL A N 1
ATOM 729 C CA . VAL A 1 94 ? 4.466 0.926 -3.847 1.00 89.62 94 VAL A CA 1
ATOM 730 C C . VAL A 1 94 ? 5.902 1.279 -4.204 1.00 89.62 94 VAL A C 1
ATOM 732 O O . VAL A 1 94 ? 6.178 2.421 -4.571 1.00 89.62 94 VAL A O 1
ATOM 735 N N . TYR A 1 95 ? 6.798 0.312 -4.065 1.00 89.88 95 TYR A N 1
ATOM 736 C CA . TYR A 1 95 ? 8.215 0.431 -4.379 1.00 89.88 95 TYR A CA 1
ATOM 737 C C . TYR A 1 95 ? 8.506 -0.352 -5.654 1.00 89.88 95 TYR A C 1
ATOM 739 O O . TYR A 1 95 ? 8.221 -1.547 -5.721 1.00 89.88 95 TYR A O 1
ATOM 747 N N . PHE A 1 96 ? 9.058 0.326 -6.651 1.00 89.38 96 PHE A N 1
ATOM 748 C CA . PHE A 1 96 ? 9.563 -0.241 -7.891 1.00 89.38 96 PHE A CA 1
ATOM 749 C C . PHE A 1 96 ? 11.078 -0.306 -7.786 1.00 89.38 96 PHE A C 1
ATOM 751 O O . PHE A 1 96 ? 11.744 0.719 -7.698 1.00 89.38 96 PHE A O 1
ATOM 758 N N . MET A 1 97 ? 11.602 -1.518 -7.798 1.00 88.88 97 MET A N 1
ATOM 759 C CA . MET A 1 97 ? 13.008 -1.823 -7.604 1.00 88.88 97 MET A CA 1
ATOM 760 C C . MET A 1 97 ? 13.568 -2.325 -8.938 1.00 88.88 97 MET A C 1
ATOM 762 O O . MET A 1 97 ? 13.474 -3.527 -9.227 1.00 88.88 97 MET A O 1
ATOM 766 N N . PRO A 1 98 ? 14.063 -1.433 -9.815 1.00 84.75 98 PRO A N 1
ATOM 767 C CA . PRO A 1 98 ? 14.675 -1.851 -11.067 1.00 84.75 98 PRO A CA 1
ATOM 768 C C . PRO A 1 98 ? 15.891 -2.746 -10.808 1.00 84.75 98 PRO A C 1
ATOM 770 O O . PRO A 1 98 ? 16.767 -2.434 -10.001 1.00 84.75 98 PRO A O 1
ATOM 773 N N . ARG A 1 99 ? 15.930 -3.901 -11.475 1.00 82.38 99 ARG A N 1
ATOM 774 C CA . ARG A 1 99 ? 17.024 -4.878 -11.429 1.00 82.38 99 ARG A CA 1
ATOM 775 C C . ARG A 1 99 ? 17.329 -5.343 -12.862 1.00 82.38 99 ARG A C 1
ATOM 777 O O . ARG A 1 99 ? 16.482 -5.213 -13.745 1.00 82.38 99 ARG A O 1
ATOM 784 N N . PRO A 1 100 ? 18.514 -5.910 -13.139 1.00 77.81 100 PRO A N 1
ATOM 785 C CA . PRO A 1 100 ? 18.797 -6.446 -14.468 1.00 77.81 100 PRO A CA 1
ATOM 786 C C . PRO A 1 100 ? 17.731 -7.468 -14.897 1.00 77.81 100 PRO A C 1
ATOM 788 O O . PRO A 1 100 ? 17.528 -8.479 -14.227 1.00 77.81 100 PRO A O 1
ATOM 791 N N . GLY A 1 101 ? 17.039 -7.195 -16.005 1.00 75.62 101 GLY A N 1
ATOM 792 C CA . GLY A 1 101 ? 16.027 -8.097 -16.571 1.00 75.62 101 GLY A CA 1
ATOM 793 C C . GLY A 1 101 ? 14.605 -7.998 -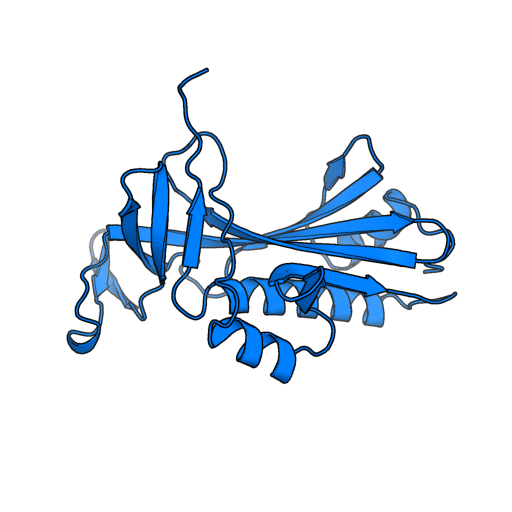15.995 1.00 75.62 101 GLY A C 1
ATOM 794 O O . GLY A 1 101 ? 13.704 -8.630 -16.549 1.00 75.62 101 GLY A O 1
ATOM 795 N N . GLN A 1 102 ? 14.376 -7.233 -14.921 1.00 83.50 102 GLN A N 1
ATOM 796 C CA . GLN A 1 102 ? 13.060 -7.135 -14.276 1.00 83.50 102 GLN A CA 1
ATOM 797 C C . GLN A 1 102 ? 12.906 -5.873 -13.420 1.00 83.50 102 GLN A C 1
ATOM 799 O O . GLN A 1 102 ? 13.874 -5.342 -12.885 1.00 83.50 102 GLN A O 1
ATOM 804 N N . VAL A 1 103 ? 11.665 -5.462 -13.168 1.00 84.75 103 VAL A N 1
ATOM 805 C CA . VAL A 1 103 ? 11.356 -4.501 -12.099 1.00 84.75 103 VAL A CA 1
ATOM 806 C C . VAL A 1 103 ? 10.611 -5.238 -10.999 1.00 84.75 103 VAL A C 1
ATOM 808 O O . VAL A 1 103 ? 9.478 -5.682 -11.196 1.00 84.75 103 VAL A O 1
ATOM 811 N N . ALA A 1 104 ? 11.258 -5.401 -9.847 1.00 86.56 104 ALA A N 1
ATOM 812 C CA . ALA A 1 104 ? 10.608 -5.977 -8.681 1.00 86.56 104 ALA A CA 1
ATOM 813 C C . ALA A 1 104 ? 9.691 -4.936 -8.027 1.00 86.56 104 ALA A C 1
ATOM 815 O O . ALA A 1 104 ? 9.952 -3.736 -8.070 1.00 86.56 104 ALA A O 1
ATOM 816 N N . LEU A 1 105 ? 8.599 -5.400 -7.437 1.00 87.62 105 LEU A N 1
ATOM 817 C CA . LEU A 1 105 ? 7.566 -4.570 -6.843 1.00 87.62 105 LEU A CA 1
ATOM 818 C C . LEU A 1 105 ? 7.356 -4.979 -5.390 1.00 87.62 105 LEU A C 1
ATOM 820 O O . LEU A 1 105 ? 7.117 -6.154 -5.115 1.00 87.62 105 LEU A O 1
ATOM 824 N N . GLN A 1 106 ? 7.348 -4.016 -4.476 1.00 87.38 106 GLN A N 1
ATOM 825 C CA . GLN A 1 106 ? 6.972 -4.249 -3.085 1.00 87.38 106 GLN A CA 1
ATOM 826 C C . GLN A 1 106 ? 5.845 -3.310 -2.668 1.00 87.38 106 GLN A C 1
ATOM 828 O O . GLN A 1 106 ? 5.894 -2.111 -2.941 1.00 87.38 106 GLN A O 1
ATOM 833 N N . ILE A 1 107 ? 4.828 -3.845 -1.994 1.00 87.50 107 ILE A N 1
ATOM 834 C CA . ILE A 1 107 ? 3.650 -3.083 -1.574 1.00 87.50 107 ILE A CA 1
ATOM 835 C C . ILE A 1 107 ? 3.597 -3.050 -0.051 1.00 87.50 107 ILE A C 1
ATOM 837 O O . ILE A 1 107 ? 3.672 -4.076 0.621 1.00 87.50 107 ILE A O 1
ATOM 841 N N . HIS A 1 108 ? 3.494 -1.843 0.498 1.00 85.12 108 HIS A N 1
ATOM 842 C CA . HIS A 1 108 ? 3.425 -1.590 1.932 1.00 85.12 108 HIS A CA 1
ATOM 843 C C . HIS A 1 108 ? 2.145 -0.831 2.254 1.00 85.12 108 HIS A C 1
ATOM 845 O O . HIS A 1 108 ? 1.945 0.281 1.767 1.00 85.12 108 HIS A O 1
ATOM 851 N N . ALA A 1 109 ? 1.317 -1.389 3.130 1.00 84.88 109 ALA A N 1
ATOM 852 C CA . ALA A 1 109 ? 0.170 -0.702 3.706 1.00 84.88 109 ALA A CA 1
ATOM 853 C C . ALA A 1 109 ? 0.539 -0.094 5.066 1.00 84.88 109 ALA A C 1
ATOM 855 O O . ALA A 1 109 ? 1.279 -0.689 5.848 1.00 84.88 109 ALA A O 1
ATOM 856 N N . SER A 1 110 ? 0.041 1.104 5.350 1.00 84.19 110 SER A N 1
ATOM 857 C CA . SER A 1 110 ? 0.282 1.827 6.599 1.00 84.19 110 SER A CA 1
ATOM 858 C C . SER A 1 110 ? -0.899 2.714 6.980 1.00 84.19 110 SER A C 1
ATOM 860 O O . SER A 1 110 ? -1.694 3.100 6.124 1.00 84.19 110 SER A O 1
ATOM 862 N N . ILE A 1 111 ? -1.013 3.038 8.266 1.00 81.56 111 ILE A N 1
ATOM 863 C CA . ILE A 1 111 ? -2.095 3.868 8.816 1.00 81.56 111 ILE A CA 1
ATOM 864 C C . ILE A 1 111 ? -1.539 5.246 9.199 1.00 81.56 111 ILE A C 1
ATOM 866 O O . ILE A 1 111 ? -0.485 5.325 9.833 1.00 81.56 111 ILE A O 1
ATOM 870 N N . ALA A 1 112 ? -2.232 6.331 8.834 1.00 77.06 112 ALA A N 1
ATOM 871 C CA . ALA A 1 112 ? -1.836 7.706 9.173 1.00 77.06 112 ALA A CA 1
ATOM 872 C C . ALA A 1 112 ? -3.049 8.597 9.518 1.00 77.06 112 ALA A C 1
ATOM 874 O O . ALA A 1 112 ? -4.026 8.512 8.809 1.00 77.06 112 ALA A O 1
ATOM 875 N N . PRO A 1 113 ? -3.027 9.503 10.505 1.00 63.75 113 PRO A N 1
ATOM 876 C CA . PRO A 1 113 ? -1.986 9.635 11.495 1.00 63.75 113 PRO A CA 1
ATOM 877 C C . PRO A 1 113 ? -2.115 8.499 12.511 1.00 63.75 113 PRO A C 1
ATOM 879 O O . PRO A 1 113 ? -3.180 8.227 13.055 1.00 63.75 113 PRO A O 1
ATOM 882 N N . LEU A 1 114 ? -0.997 7.856 12.802 1.00 61.00 114 LEU A N 1
ATOM 883 C CA . LEU A 1 114 ? -0.752 7.385 14.155 1.00 61.00 114 LEU A CA 1
ATOM 884 C C . LEU A 1 114 ? 0.193 8.429 14.746 1.00 61.00 114 LEU A C 1
ATOM 886 O O . LEU A 1 114 ? 1.074 8.901 14.026 1.00 61.00 114 LEU A O 1
ATOM 890 N N . ASN A 1 115 ? 0.000 8.841 16.000 1.00 52.06 115 ASN A N 1
ATOM 891 C CA . ASN A 1 115 ? 0.927 9.742 16.700 1.00 52.06 115 ASN A CA 1
ATOM 892 C C . ASN A 1 115 ? 2.264 9.018 16.941 1.00 52.06 115 ASN A C 1
ATOM 894 O O . ASN A 1 115 ? 2.582 8.639 18.063 1.00 52.06 115 ASN A O 1
ATOM 898 N N . GLN A 1 116 ? 3.006 8.752 15.868 1.00 53.44 116 GLN A N 1
ATOM 899 C CA . GLN A 1 116 ? 4.252 8.006 15.857 1.00 53.44 116 GLN A CA 1
ATOM 900 C C . GLN A 1 116 ? 5.223 8.636 14.862 1.00 53.44 116 GLN A C 1
ATOM 902 O O . GLN A 1 116 ? 4.811 9.071 13.785 1.00 53.44 116 GLN A O 1
ATOM 907 N N . PRO A 1 117 ? 6.524 8.665 15.188 1.00 51.97 117 PRO A N 1
ATOM 908 C CA . PRO A 1 117 ? 7.538 9.270 14.329 1.00 51.97 117 PRO A CA 1
ATOM 909 C C . PRO A 1 117 ? 7.767 8.483 13.027 1.00 51.97 117 PRO A C 1
ATOM 911 O O . PRO A 1 117 ? 8.360 9.017 12.092 1.00 51.97 117 PRO A O 1
ATOM 914 N N . ARG A 1 118 ? 7.292 7.230 12.933 1.00 58.62 118 ARG A N 1
ATOM 915 C CA . ARG A 1 118 ? 7.306 6.421 11.705 1.00 58.62 118 ARG A CA 1
ATOM 916 C C . ARG A 1 118 ? 5.925 5.804 11.437 1.00 58.62 118 ARG A C 1
ATOM 918 O O . ARG A 1 118 ? 5.228 5.478 12.396 1.00 58.62 118 ARG A O 1
ATOM 925 N N . PRO A 1 119 ? 5.521 5.620 10.164 1.00 60.81 119 PRO A N 1
ATOM 926 C CA . PRO A 1 119 ? 4.279 4.928 9.827 1.00 60.81 119 PRO A CA 1
ATOM 927 C C . PRO A 1 119 ? 4.280 3.490 10.361 1.00 60.81 119 PRO A C 1
ATOM 929 O O . PRO A 1 119 ? 5.257 2.764 10.181 1.00 60.81 119 PRO A O 1
ATOM 932 N N . MET A 1 120 ? 3.174 3.055 10.965 1.00 70.81 120 MET A N 1
ATOM 933 C CA . MET A 1 120 ? 2.983 1.643 11.302 1.00 70.81 120 MET A CA 1
ATOM 934 C C . MET A 1 120 ? 2.696 0.870 10.016 1.00 70.81 120 MET A C 1
ATOM 936 O O . MET A 1 120 ? 1.686 1.123 9.357 1.00 70.81 120 MET A O 1
ATOM 940 N N . HIS A 1 121 ? 3.565 -0.078 9.675 1.00 72.56 121 HIS A N 1
ATOM 941 C CA . HIS A 1 121 ? 3.347 -0.979 8.549 1.00 72.56 121 HIS A CA 1
ATOM 942 C C . HIS A 1 121 ? 2.400 -2.107 8.955 1.00 72.56 121 HIS A C 1
ATOM 944 O O . HIS A 1 121 ? 2.599 -2.761 9.983 1.00 72.56 121 HIS A O 1
ATOM 950 N N . ILE A 1 122 ? 1.383 -2.338 8.131 1.00 75.19 122 ILE A N 1
ATOM 951 C CA . ILE A 1 122 ? 0.473 -3.463 8.280 1.00 75.19 122 ILE A CA 1
ATOM 952 C C . ILE A 1 122 ? 1.175 -4.731 7.808 1.00 75.19 122 ILE A C 1
ATOM 954 O O . ILE A 1 122 ? 1.605 -4.846 6.661 1.00 75.19 122 ILE A O 1
ATOM 958 N N . LYS A 1 123 ? 1.254 -5.693 8.719 1.00 74.06 123 LYS A N 1
ATOM 959 C CA . LYS A 1 123 ? 1.579 -7.084 8.453 1.00 74.06 123 LYS A CA 1
ATOM 960 C C . LYS A 1 123 ? 0.287 -7.841 8.196 1.00 74.06 123 LYS A C 1
ATOM 962 O O . LYS A 1 123 ? -0.628 -7.833 9.029 1.00 74.06 123 LYS A O 1
ATOM 967 N N . ILE A 1 124 ? 0.246 -8.521 7.057 1.00 69.94 124 ILE A N 1
ATOM 968 C CA . ILE A 1 124 ? -0.829 -9.461 6.773 1.00 69.94 124 ILE A CA 1
ATOM 969 C C . ILE A 1 124 ? -0.658 -10.680 7.674 1.00 69.94 124 ILE A C 1
ATOM 971 O O . ILE A 1 124 ? 0.457 -11.156 7.886 1.00 69.94 124 ILE A O 1
ATOM 975 N N . ILE A 1 125 ? -1.767 -11.170 8.216 1.00 72.81 125 ILE A N 1
ATOM 976 C CA . ILE A 1 125 ? -1.791 -12.343 9.084 1.00 72.81 125 ILE A CA 1
ATOM 977 C C . ILE A 1 125 ? -1.656 -13.602 8.211 1.00 72.81 125 ILE A C 1
ATOM 979 O O . ILE A 1 125 ? -2.541 -13.844 7.384 1.00 72.81 125 ILE A O 1
ATOM 983 N N . PRO A 1 126 ? -0.598 -14.422 8.377 1.00 70.12 126 PRO A N 1
ATOM 984 C CA . PRO A 1 126 ? -0.436 -15.658 7.614 1.00 70.12 126 PRO A CA 1
ATOM 985 C C . PRO A 1 126 ? -1.651 -16.582 7.764 1.00 70.12 126 PRO A C 1
ATOM 987 O O . PRO A 1 126 ? -2.151 -16.776 8.871 1.00 70.12 126 PRO A O 1
ATOM 990 N N . GLY A 1 127 ? -2.139 -17.141 6.653 1.00 70.56 127 GLY A N 1
ATOM 991 C CA . GLY A 1 127 ? -3.347 -17.979 6.643 1.00 70.56 127 GLY A CA 1
ATOM 992 C C . GLY A 1 127 ? -4.661 -17.223 6.895 1.00 70.56 127 GLY A C 1
ATOM 993 O O . GLY A 1 127 ? -5.720 -17.845 6.941 1.00 70.56 127 GLY A O 1
ATOM 994 N N . GLY A 1 128 ? -4.618 -15.896 7.044 1.00 75.50 128 GLY A N 1
ATOM 995 C CA . GLY A 1 128 ? -5.807 -15.061 7.158 1.00 75.50 128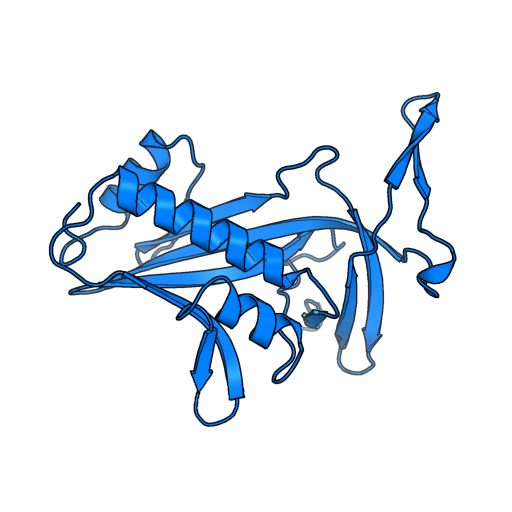 GLY A CA 1
ATOM 996 C C . GLY A 1 128 ? -6.619 -15.042 5.862 1.00 75.50 128 GLY A C 1
ATOM 997 O O . GLY A 1 128 ? -6.070 -15.103 4.760 1.00 75.50 128 GLY A O 1
ATOM 998 N N . GLN A 1 129 ? -7.941 -14.894 5.991 1.00 79.88 129 GLN A N 1
ATOM 999 C CA . GLN A 1 129 ? -8.872 -14.826 4.855 1.00 79.88 129 GLN A CA 1
ATOM 1000 C C . GLN A 1 129 ? -8.484 -13.743 3.835 1.00 79.88 129 GLN A C 1
ATOM 1002 O O . GLN A 1 129 ? -8.643 -13.949 2.632 1.00 79.88 129 GLN A O 1
ATOM 1007 N N . GLN A 1 130 ? -7.915 -12.637 4.317 1.00 79.00 130 GLN A N 1
ATOM 1008 C CA . GLN A 1 130 ? -7.397 -11.536 3.512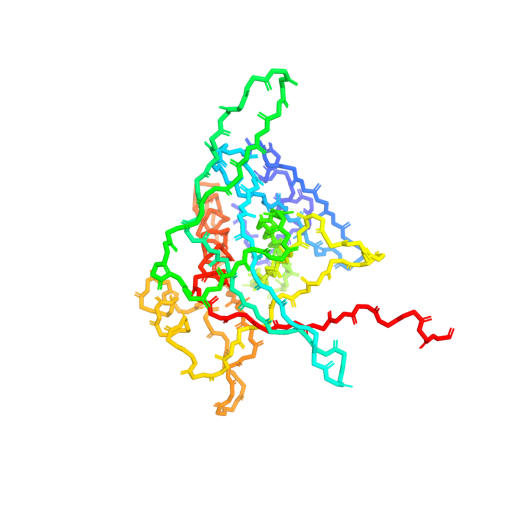 1.00 79.00 130 GLN A CA 1
ATOM 1009 C C . GLN A 1 130 ? -6.387 -11.999 2.455 1.00 79.00 130 GLN A C 1
ATOM 1011 O O . GLN A 1 130 ? -6.443 -11.557 1.312 1.00 79.00 130 GLN A O 1
ATOM 1016 N N . ILE A 1 131 ? -5.500 -12.944 2.785 1.00 79.88 131 ILE A N 1
ATOM 1017 C CA . ILE A 1 131 ? -4.517 -13.435 1.814 1.00 79.88 131 ILE A CA 1
ATOM 1018 C C . ILE A 1 131 ? -5.197 -14.254 0.722 1.00 79.88 131 ILE A C 1
ATOM 1020 O O . ILE A 1 131 ? -4.905 -14.084 -0.458 1.00 79.88 131 ILE A O 1
ATOM 1024 N N . SER A 1 132 ? -6.136 -15.123 1.098 1.00 81.44 132 SER A N 1
ATOM 1025 C CA . SER A 1 132 ? -6.905 -15.898 0.121 1.00 81.44 132 SER A CA 1
ATOM 1026 C C . SER A 1 132 ? -7.764 -15.009 -0.785 1.00 81.44 132 SER A C 1
ATOM 1028 O O . SER A 1 132 ? -8.010 -15.376 -1.931 1.00 81.44 132 SER A O 1
ATOM 1030 N N . GLN A 1 133 ? -8.234 -13.861 -0.291 1.00 84.00 133 GLN A N 1
ATOM 1031 C CA . GLN A 1 133 ? -8.953 -12.865 -1.089 1.00 84.00 133 GLN A CA 1
ATOM 1032 C C . GLN A 1 133 ? -8.018 -12.144 -2.061 1.00 84.00 133 GLN A C 1
ATOM 1034 O O . GLN A 1 133 ? -8.320 -12.114 -3.254 1.00 84.00 133 GLN A O 1
ATOM 1039 N N . ILE A 1 134 ? -6.873 -11.647 -1.577 1.00 85.50 134 ILE A N 1
ATOM 1040 C CA . ILE A 1 134 ? -5.858 -10.994 -2.411 1.00 85.50 134 ILE A CA 1
ATOM 1041 C C . ILE A 1 134 ? -5.381 -11.942 -3.508 1.00 85.50 134 ILE A C 1
ATOM 1043 O O . ILE A 1 134 ? -5.414 -11.564 -4.669 1.00 85.50 134 ILE A O 1
ATOM 1047 N N . GLU A 1 135 ? -5.016 -13.182 -3.179 1.00 84.81 135 GLU A N 1
ATOM 1048 C CA . GLU A 1 135 ? -4.520 -14.139 -4.176 1.00 84.81 135 GLU A CA 1
ATOM 1049 C C . GLU A 1 135 ? -5.596 -14.522 -5.203 1.00 84.81 135 GLU A C 1
ATOM 1051 O O . GLU A 1 135 ? -5.298 -14.735 -6.373 1.00 84.81 135 GLU A O 1
ATOM 1056 N N . ARG A 1 136 ? -6.873 -14.573 -4.799 1.00 85.88 136 ARG A N 1
ATOM 1057 C CA . ARG A 1 136 ? -7.982 -14.845 -5.726 1.00 85.88 136 ARG A CA 1
ATOM 1058 C C . ARG A 1 136 ? -8.241 -13.677 -6.677 1.00 85.88 136 ARG A C 1
ATOM 1060 O O . ARG A 1 136 ? -8.544 -13.911 -7.843 1.00 85.88 136 ARG A O 1
ATOM 1067 N N . ALA A 1 137 ? -8.194 -12.446 -6.173 1.00 86.50 137 ALA A N 1
ATOM 1068 C CA . ALA A 1 137 ? -8.484 -11.243 -6.951 1.00 86.50 137 ALA A CA 1
ATOM 1069 C C . ALA A 1 137 ? -7.275 -10.769 -7.778 1.00 86.50 137 ALA A C 1
ATOM 1071 O O . ALA A 1 137 ? -7.446 -10.242 -8.875 1.00 86.50 137 ALA A O 1
ATOM 1072 N N . TYR A 1 138 ? -6.064 -10.992 -7.267 1.00 87.81 138 TYR A N 1
ATOM 1073 C CA . TYR A 1 138 ? -4.792 -10.527 -7.818 1.00 87.81 138 TYR A CA 1
ATOM 1074 C C . TYR A 1 138 ? -3.719 -11.631 -7.725 1.00 87.81 138 TYR A C 1
ATOM 1076 O O . TYR A 1 138 ? -2.789 -11.526 -6.918 1.00 87.81 138 TYR A O 1
ATOM 1084 N N . PRO A 1 139 ? -3.827 -12.696 -8.540 1.00 82.88 139 PRO A N 1
ATOM 1085 C CA . PRO A 1 139 ? -2.887 -13.814 -8.490 1.00 82.88 139 PRO A CA 1
ATOM 1086 C C . PRO A 1 139 ? -1.430 -13.369 -8.675 1.00 82.88 139 PRO A C 1
ATOM 1088 O O . PRO A 1 139 ? -1.135 -12.536 -9.537 1.00 82.88 139 PRO A O 1
ATOM 1091 N N . GLY A 1 140 ? -0.512 -13.941 -7.890 1.00 81.31 140 GLY A N 1
ATOM 1092 C CA . GLY A 1 140 ? 0.931 -13.681 -8.011 1.00 81.31 140 GLY A CA 1
ATOM 1093 C C . GLY A 1 140 ? 1.444 -12.414 -7.311 1.00 81.31 140 GLY A C 1
ATOM 1094 O O . GLY A 1 140 ? 2.592 -12.023 -7.528 1.00 81.31 140 GLY A O 1
ATOM 1095 N N . PHE A 1 141 ? 0.620 -11.775 -6.474 1.00 83.69 141 PHE A N 1
ATOM 1096 C CA . PHE A 1 141 ? 1.041 -10.673 -5.598 1.00 83.69 141 PHE A CA 1
ATOM 1097 C C . PHE A 1 141 ? 1.374 -11.121 -4.171 1.00 83.69 141 PHE A C 1
ATOM 1099 O O . PHE A 1 141 ? 1.938 -10.345 -3.400 1.00 83.69 141 PHE A O 1
ATOM 1106 N N . VAL A 1 142 ? 1.035 -12.353 -3.790 1.00 81.12 142 VAL A N 1
ATOM 1107 C CA . VAL A 1 142 ? 1.356 -12.893 -2.468 1.00 81.12 142 VAL A CA 1
ATOM 1108 C C . VAL A 1 142 ? 2.690 -13.635 -2.529 1.00 81.12 142 VAL A C 1
ATOM 1110 O O . VAL A 1 142 ? 2.822 -14.675 -3.171 1.00 81.12 142 VAL A O 1
ATOM 1113 N N . GLY A 1 143 ? 3.701 -13.104 -1.838 1.00 70.00 143 GLY A N 1
ATOM 1114 C CA . GLY A 1 143 ? 5.010 -13.740 -1.722 1.00 70.00 143 GLY A CA 1
ATOM 1115 C C . GLY A 1 143 ? 5.010 -14.874 -0.692 1.00 70.00 143 GLY A C 1
ATOM 1116 O O . GLY A 1 143 ? 4.518 -14.715 0.430 1.00 70.00 143 GLY A O 1
ATOM 1117 N N . HIS A 1 144 ? 5.625 -16.002 -1.047 1.00 64.62 144 HIS A N 1
ATOM 1118 C CA . HIS A 1 144 ? 5.803 -17.161 -0.170 1.00 64.62 144 HIS A CA 1
ATOM 1119 C C . HIS A 1 144 ? 7.285 -17.353 0.181 1.00 64.62 144 HIS A C 1
ATOM 1121 O O . HIS A 1 144 ? 8.131 -17.383 -0.711 1.00 64.62 144 HIS A O 1
ATOM 1127 N N . GLN A 1 145 ? 7.608 -17.537 1.466 1.00 54.66 145 GLN A N 1
ATOM 1128 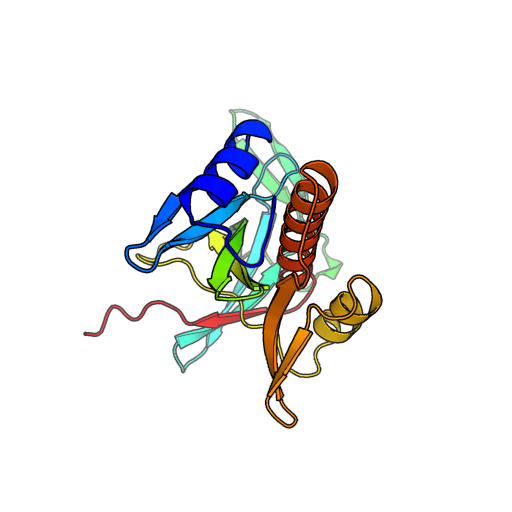C CA . GLN A 1 145 ? 8.918 -18.024 1.908 1.00 54.66 145 GLN A CA 1
ATOM 1129 C C . GLN A 1 145 ? 8.714 -19.301 2.731 1.00 54.66 145 GLN A C 1
ATOM 1131 O O . GLN A 1 145 ? 8.264 -19.258 3.873 1.00 54.66 145 GLN A O 1
ATOM 1136 N N . GLY A 1 146 ? 9.007 -20.464 2.144 1.00 62.69 146 GLY A N 1
ATOM 1137 C CA . GLY A 1 146 ? 8.649 -21.745 2.761 1.00 62.69 146 GLY A CA 1
ATOM 1138 C C . GLY A 1 146 ? 7.128 -21.873 2.928 1.00 62.69 146 GLY A C 1
ATOM 1139 O O . GLY A 1 146 ? 6.385 -21.671 1.971 1.00 62.69 146 GLY A O 1
ATOM 1140 N N . SER A 1 147 ? 6.657 -22.197 4.136 1.00 52.50 147 SER A N 1
ATOM 1141 C CA . SER A 1 147 ? 5.223 -22.313 4.450 1.00 52.50 147 SER A CA 1
ATOM 1142 C C . SER A 1 147 ? 4.579 -21.017 4.956 1.00 52.50 147 SER A C 1
ATOM 1144 O O . SER A 1 147 ? 3.389 -21.020 5.269 1.00 52.50 147 SER A O 1
ATOM 1146 N N . THR A 1 148 ? 5.328 -19.917 5.076 1.00 49.56 148 THR A N 1
ATOM 1147 C CA . THR A 1 148 ? 4.822 -18.645 5.609 1.00 49.56 148 THR A CA 1
ATOM 1148 C C . THR A 1 148 ? 4.712 -17.583 4.512 1.00 49.56 148 THR A C 1
ATOM 1150 O O . THR A 1 148 ? 5.628 -17.360 3.720 1.00 49.56 148 THR A O 1
ATOM 1153 N N . GLN A 1 149 ? 3.554 -16.921 4.456 1.00 56.78 149 GLN A N 1
ATOM 1154 C CA . GLN A 1 149 ? 3.320 -15.745 3.615 1.00 56.78 149 GLN A CA 1
ATOM 1155 C C . GLN A 1 149 ? 3.824 -14.520 4.370 1.00 56.78 149 GLN A C 1
ATOM 1157 O O . GLN A 1 149 ? 3.461 -14.330 5.531 1.00 56.78 149 GLN A O 1
ATOM 1162 N N . PHE A 1 150 ? 4.703 -13.735 3.749 1.00 61.12 150 PHE A N 1
ATOM 1163 C CA . PHE A 1 150 ? 5.469 -12.726 4.490 1.00 61.12 150 PHE A CA 1
ATOM 1164 C C . PHE A 1 150 ? 5.306 -11.305 3.914 1.00 61.12 150 PHE A C 1
ATOM 1166 O O . PHE A 1 150 ? 5.429 -10.345 4.672 1.00 61.12 150 PHE A O 1
ATOM 1173 N N . TRP A 1 151 ? 4.951 -11.149 2.624 1.00 68.06 151 TRP A N 1
ATOM 1174 C CA . TRP A 1 151 ? 4.817 -9.836 1.964 1.00 68.06 151 TRP A CA 1
ATOM 1175 C C . TRP A 1 151 ? 3.847 -9.868 0.782 1.00 68.06 151 TRP A C 1
ATOM 1177 O O . TRP A 1 151 ? 3.628 -10.917 0.173 1.00 68.06 151 TRP A O 1
ATOM 1187 N N . VAL A 1 152 ? 3.343 -8.688 0.413 1.00 74.50 152 VAL A N 1
ATOM 1188 C CA . VAL A 1 152 ? 2.742 -8.460 -0.901 1.00 74.50 152 VAL A 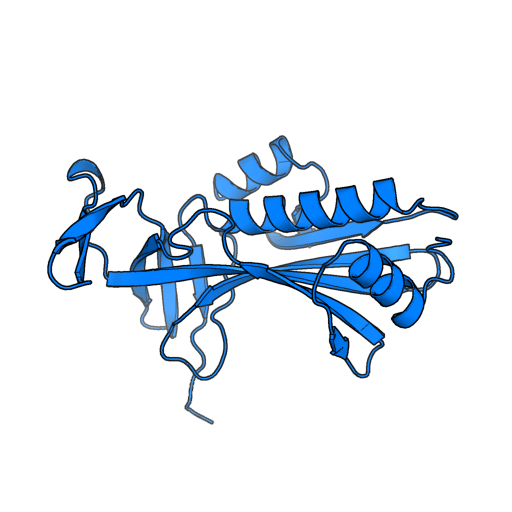CA 1
ATOM 1189 C C . VAL A 1 152 ? 3.807 -7.877 -1.820 1.00 74.50 152 VAL A C 1
ATOM 1191 O O . VAL A 1 152 ? 4.305 -6.767 -1.608 1.00 74.50 152 VAL A O 1
ATOM 1194 N N . SER A 1 153 ? 4.172 -8.636 -2.838 1.00 76.50 153 SER A N 1
ATOM 1195 C CA . SER A 1 153 ? 5.181 -8.258 -3.815 1.00 76.50 153 SER A CA 1
ATOM 1196 C C . SER A 1 153 ? 4.871 -8.898 -5.152 1.00 76.50 153 SER A C 1
ATOM 1198 O O . SER A 1 153 ? 4.278 -9.968 -5.211 1.00 76.50 153 SER A O 1
ATOM 1200 N N . SER A 1 154 ? 5.342 -8.280 -6.221 1.00 77.50 154 SER A N 1
ATOM 1201 C CA . SER A 1 154 ? 5.263 -8.855 -7.559 1.00 77.50 154 SER A CA 1
ATOM 1202 C C . SER A 1 154 ? 6.553 -8.561 -8.320 1.00 77.50 154 SER A C 1
ATOM 1204 O O . SER A 1 154 ? 7.452 -7.896 -7.805 1.00 77.50 154 SER A O 1
ATOM 1206 N N . ALA A 1 155 ? 6.669 -9.055 -9.543 1.00 73.81 155 ALA A N 1
ATOM 1207 C CA . ALA A 1 155 ? 7.759 -8.701 -10.434 1.00 73.81 155 ALA A CA 1
ATOM 1208 C C . ALA A 1 155 ? 7.212 -8.530 -11.844 1.00 73.81 155 ALA A C 1
ATOM 1210 O O . ALA A 1 155 ? 6.411 -9.335 -12.316 1.00 73.81 155 ALA A O 1
ATOM 1211 N N . ILE A 1 156 ? 7.663 -7.478 -12.519 1.00 76.38 156 ILE A N 1
ATOM 1212 C CA . ILE A 1 156 ? 7.370 -7.259 -13.927 1.00 76.38 156 ILE A CA 1
ATOM 1213 C C . ILE A 1 156 ? 8.593 -7.724 -14.718 1.00 76.38 156 ILE A C 1
ATOM 1215 O O . ILE A 1 156 ? 9.666 -7.121 -14.633 1.00 76.38 156 ILE A O 1
ATOM 1219 N N . THR A 1 157 ? 8.438 -8.820 -15.458 1.00 66.44 157 THR A N 1
ATOM 1220 C CA . THR A 1 157 ? 9.495 -9.438 -16.273 1.00 66.44 157 THR A CA 1
ATOM 1221 C C . THR A 1 157 ? 9.223 -9.226 -17.760 1.00 66.44 157 THR A C 1
ATOM 1223 O O . THR A 1 157 ? 8.081 -9.369 -18.193 1.00 66.44 157 THR A O 1
ATOM 1226 N N . GLY A 1 158 ? 10.257 -8.956 -18.558 1.00 63.50 158 GLY A N 1
ATOM 1227 C CA . GLY A 1 158 ? 10.142 -8.853 -20.018 1.00 63.50 158 GLY A CA 1
ATOM 1228 C C . GLY A 1 158 ? 10.957 -7.708 -20.619 1.00 63.50 158 GLY A C 1
ATOM 1229 O O . GLY A 1 158 ? 11.445 -6.834 -19.911 1.00 63.50 158 GLY A O 1
ATOM 1230 N N . SER A 1 159 ? 11.104 -7.723 -21.944 1.00 62.66 159 SER A N 1
ATOM 1231 C CA . SER A 1 159 ? 11.921 -6.767 -22.710 1.00 62.66 159 SER A CA 1
ATOM 1232 C C . SER A 1 159 ? 11.221 -5.447 -23.038 1.00 62.66 159 SER A C 1
ATOM 1234 O O . SER A 1 159 ? 11.872 -4.483 -23.423 1.00 62.66 159 SER A O 1
ATOM 1236 N N . SER A 1 160 ? 9.895 -5.372 -22.917 1.00 70.38 160 SER A N 1
ATOM 1237 C CA . SER A 1 160 ? 9.146 -4.142 -23.177 1.00 70.38 160 SER A CA 1
ATOM 1238 C C . SER A 1 160 ? 7.802 -4.162 -22.463 1.00 70.38 160 SER A C 1
ATOM 1240 O O . SER A 1 160 ? 7.018 -5.092 -22.629 1.00 70.38 160 SER A O 1
ATOM 1242 N N . VAL A 1 161 ? 7.531 -3.103 -21.708 1.00 71.38 161 VAL A N 1
ATOM 1243 C CA . VAL A 1 161 ? 6.219 -2.774 -21.149 1.00 71.38 161 VAL A CA 1
ATOM 1244 C C . VAL A 1 161 ? 5.847 -1.382 -21.639 1.00 71.38 161 VAL A C 1
ATOM 1246 O O . VAL A 1 161 ? 6.619 -0.431 -21.478 1.00 71.38 161 VAL A O 1
ATOM 1249 N N . ASP A 1 162 ? 4.704 -1.243 -22.305 1.00 76.25 162 ASP A N 1
ATOM 1250 C CA . ASP A 1 162 ? 4.225 0.073 -22.728 1.00 76.25 162 ASP A CA 1
ATOM 1251 C C . ASP A 1 162 ? 3.721 0.905 -21.531 1.00 76.25 162 ASP A C 1
ATOM 1253 O O . ASP A 1 162 ? 3.573 0.412 -20.411 1.00 76.25 162 ASP A O 1
ATOM 1257 N N . GLY A 1 163 ? 3.520 2.210 -21.744 1.00 73.62 163 GLY A N 1
ATOM 1258 C CA . GLY A 1 163 ? 3.119 3.120 -20.665 1.00 73.62 163 GLY A CA 1
ATOM 1259 C C . GLY A 1 163 ? 1.774 2.746 -20.036 1.00 73.62 163 GLY A C 1
ATOM 1260 O O . GLY A 1 163 ? 1.636 2.810 -18.820 1.00 73.62 163 GLY A O 1
ATOM 1261 N N . VAL A 1 164 ? 0.822 2.282 -20.850 1.00 78.75 164 VAL A N 1
ATOM 1262 C CA . VAL A 1 164 ? -0.520 1.877 -20.403 1.00 78.75 164 VAL A CA 1
ATOM 1263 C C . VAL A 1 164 ? -0.441 0.656 -19.488 1.00 78.75 164 VAL A C 1
ATOM 1265 O O . VAL A 1 164 ? -1.045 0.638 -18.417 1.00 78.75 164 VAL A O 1
ATOM 1268 N N . THR A 1 165 ? 0.354 -0.342 -19.868 1.00 81.31 165 THR A N 1
ATOM 1269 C CA . THR A 1 165 ? 0.577 -1.549 -19.070 1.00 81.31 165 THR A CA 1
ATOM 1270 C C . THR A 1 165 ? 1.257 -1.201 -17.749 1.00 81.31 165 THR A C 1
ATOM 1272 O O . THR A 1 165 ? 0.852 -1.696 -16.698 1.00 81.31 165 THR A O 1
ATOM 1275 N N . PHE A 1 166 ? 2.253 -0.311 -17.769 1.00 82.69 166 PHE A N 1
ATOM 1276 C CA . PHE A 1 166 ? 2.915 0.135 -16.545 1.00 82.69 166 PHE A CA 1
ATOM 1277 C C . PHE A 1 166 ? 1.950 0.877 -15.605 1.00 82.69 166 PHE A C 1
ATOM 1279 O O . PHE A 1 166 ? 1.886 0.563 -14.417 1.00 82.69 166 PHE A O 1
ATOM 1286 N N . GLU A 1 167 ? 1.133 1.796 -16.127 1.00 82.81 167 GLU A N 1
ATOM 1287 C CA . GLU A 1 167 ? 0.085 2.471 -15.351 1.00 82.81 167 GLU A CA 1
ATOM 1288 C C . GLU A 1 167 ? -0.929 1.489 -14.755 1.00 82.81 167 GLU A C 1
ATOM 1290 O O . GLU A 1 167 ? -1.341 1.642 -13.601 1.00 82.81 167 GLU A O 1
ATOM 1295 N N . GLN A 1 168 ? -1.319 0.461 -15.513 1.00 84.62 168 GLN A N 1
ATOM 1296 C CA . GLN A 1 168 ? -2.222 -0.572 -15.024 1.00 84.62 168 GLN A CA 1
ATOM 1297 C C . GLN A 1 168 ? -1.592 -1.365 -13.877 1.00 84.62 168 GLN A C 1
ATOM 1299 O O . GLN A 1 168 ? -2.249 -1.554 -12.856 1.00 84.62 168 GLN A O 1
ATOM 1304 N N . VAL A 1 169 ? -0.313 -1.740 -13.980 1.00 86.44 169 VAL A N 1
ATOM 1305 C CA . VAL A 1 169 ? 0.405 -2.401 -12.878 1.00 86.44 169 VAL A CA 1
ATOM 1306 C C . VAL A 1 169 ? 0.446 -1.513 -11.638 1.00 86.44 169 VAL A C 1
ATOM 1308 O O . VAL A 1 169 ? 0.174 -1.990 -10.539 1.00 86.44 169 VAL A O 1
ATOM 1311 N N . VAL A 1 170 ? 0.723 -0.218 -11.795 1.00 86.62 170 VAL A N 1
ATOM 1312 C CA . VAL A 1 170 ? 0.742 0.742 -10.683 1.00 86.62 170 VAL A CA 1
ATOM 1313 C C . VAL A 1 170 ? -0.631 0.826 -9.993 1.00 86.62 170 VAL A C 1
ATOM 1315 O O . VAL A 1 170 ? -0.714 0.797 -8.762 1.00 86.62 170 VAL A O 1
ATOM 1318 N N . ARG A 1 171 ? -1.724 0.881 -10.766 1.00 86.25 171 ARG A N 1
ATOM 1319 C CA . ARG A 1 171 ? -3.102 0.892 -10.238 1.00 86.25 171 ARG A CA 1
ATOM 1320 C C . ARG A 1 171 ? -3.471 -0.420 -9.549 1.00 86.25 171 ARG A C 1
ATOM 1322 O O . ARG A 1 171 ? -4.062 -0.390 -8.468 1.00 86.25 171 ARG A O 1
ATOM 1329 N N . THR A 1 172 ? -3.105 -1.555 -10.139 1.00 88.81 172 THR A N 1
ATOM 1330 C CA . THR A 1 172 ? -3.307 -2.877 -9.538 1.00 88.81 172 THR A CA 1
ATOM 1331 C C . THR A 1 172 ? -2.538 -2.987 -8.228 1.00 88.81 172 THR A C 1
ATOM 1333 O O . THR A 1 172 ? -3.134 -3.325 -7.216 1.00 88.81 172 THR A O 1
ATOM 1336 N N . ALA A 1 173 ? -1.261 -2.602 -8.199 1.00 88.62 173 ALA A N 1
ATOM 1337 C CA . ALA A 1 173 ? -0.434 -2.610 -6.995 1.00 88.62 173 ALA A CA 1
ATOM 1338 C C . ALA A 1 173 ? -1.030 -1.762 -5.862 1.00 88.62 173 ALA A C 1
ATOM 1340 O O . ALA A 1 173 ? -1.062 -2.183 -4.707 1.00 88.62 173 ALA A O 1
ATOM 1341 N N . SER A 1 174 ? -1.546 -0.578 -6.199 1.00 87.00 174 SER A N 1
ATOM 1342 C CA . SER A 1 174 ? -2.263 0.274 -5.248 1.00 87.00 174 SER A CA 1
ATOM 1343 C C . SER A 1 174 ? -3.521 -0.410 -4.700 1.00 87.00 174 SER A C 1
ATOM 1345 O O . SER A 1 174 ? -3.731 -0.432 -3.488 1.00 87.00 174 SER A O 1
ATOM 1347 N N . SER A 1 175 ? -4.313 -1.036 -5.577 1.00 88.56 175 SER A N 1
ATOM 1348 C CA . SER A 1 175 ? -5.543 -1.751 -5.204 1.00 88.56 175 SER A CA 1
ATOM 1349 C C . SER A 1 175 ? -5.247 -2.944 -4.296 1.00 88.56 175 SER A C 1
ATOM 1351 O O . SER A 1 175 ? -5.862 -3.077 -3.246 1.00 88.56 175 SER A O 1
ATOM 1353 N N . VAL A 1 176 ? -4.226 -3.739 -4.626 1.00 87.88 176 VAL A N 1
ATOM 1354 C CA . VAL A 1 176 ? -3.740 -4.831 -3.773 1.00 87.88 176 VAL A CA 1
ATOM 1355 C C . VAL A 1 176 ? -3.334 -4.306 -2.393 1.00 87.88 176 VAL A C 1
ATOM 1357 O O . VAL A 1 176 ? -3.677 -4.903 -1.377 1.00 87.88 176 VAL A O 1
ATOM 1360 N N . GLY A 1 177 ? -2.636 -3.168 -2.330 1.00 86.94 177 GLY A N 1
ATOM 1361 C CA . GLY A 1 177 ? -2.279 -2.545 -1.057 1.00 86.94 177 GLY A CA 1
ATOM 1362 C C . GLY A 1 177 ? -3.488 -2.085 -0.238 1.00 86.94 177 GLY A C 1
ATOM 1363 O O . GLY A 1 177 ? -3.427 -2.099 0.989 1.00 86.94 177 GLY A O 1
ATOM 1364 N N . LEU A 1 178 ? -4.590 -1.696 -0.885 1.00 87.00 178 LEU A N 1
ATOM 1365 C CA . LEU A 1 178 ? -5.836 -1.342 -0.202 1.00 87.00 178 LEU A CA 1
ATOM 1366 C C . LEU A 1 178 ? -6.561 -2.575 0.357 1.00 87.00 178 LEU A C 1
ATOM 1368 O O . LEU A 1 178 ? -7.092 -2.507 1.464 1.00 87.00 178 LEU A O 1
ATOM 1372 N N . GLU A 1 179 ? -6.501 -3.713 -0.335 1.00 86.50 179 GLU A N 1
ATOM 1373 C CA . GLU A 1 179 ? -7.029 -4.987 0.180 1.00 86.50 179 GLU A CA 1
ATOM 1374 C C . GLU A 1 179 ? -6.317 -5.439 1.462 1.00 86.50 179 GLU A C 1
ATOM 1376 O O . GLU A 1 179 ? -6.904 -6.141 2.282 1.00 86.50 179 GLU A O 1
ATOM 1381 N N . MET A 1 180 ? -5.079 -4.984 1.707 1.00 84.38 180 MET A N 1
ATOM 1382 C CA . MET A 1 180 ? -4.362 -5.229 2.970 1.00 84.38 180 MET A CA 1
ATOM 1383 C C . MET A 1 180 ? -5.037 -4.586 4.197 1.00 84.38 180 MET A C 1
ATOM 1385 O O . MET A 1 180 ? -4.652 -4.882 5.330 1.00 84.38 180 MET A O 1
ATOM 1389 N N . PHE A 1 181 ? -6.059 -3.748 4.010 1.00 83.38 181 PHE A N 1
ATOM 1390 C CA . PHE A 1 181 ? -6.877 -3.197 5.093 1.00 83.38 181 PHE A CA 1
ATOM 1391 C C . PHE A 1 181 ? -8.227 -3.911 5.272 1.00 83.38 181 PHE A C 1
ATOM 1393 O O . PHE A 1 181 ? -8.934 -3.622 6.240 1.00 83.38 181 PHE A O 1
ATOM 1400 N N . GLU A 1 182 ? -8.586 -4.826 4.367 1.00 81.12 182 GLU A N 1
ATOM 1401 C CA . GLU A 1 182 ? -9.836 -5.587 4.411 1.00 81.12 182 GLU A CA 1
ATOM 1402 C C . GLU A 1 182 ? -9.712 -6.774 5.378 1.00 81.12 182 GLU A C 1
ATOM 1404 O O . GLU A 1 182 ? -9.380 -7.901 5.010 1.00 81.12 182 GLU A O 1
ATOM 1409 N N . GLY A 1 183 ? -9.944 -6.488 6.661 1.00 77.94 183 GLY A N 1
ATOM 1410 C CA . GLY A 1 183 ? -9.929 -7.466 7.747 1.00 77.94 183 GLY A CA 1
ATOM 1411 C C . GLY A 1 183 ? -8.988 -7.096 8.897 1.00 77.94 183 GLY A C 1
ATOM 1412 O O . GLY A 1 183 ? -8.547 -5.947 9.014 1.00 77.94 183 GLY A O 1
ATOM 1413 N N . PRO A 1 184 ? -8.703 -8.059 9.794 1.00 79.31 184 PRO A N 1
ATOM 1414 C CA . PRO A 1 184 ? -7.782 -7.840 10.895 1.00 79.31 184 PRO A CA 1
ATOM 1415 C C . PRO A 1 184 ? -6.355 -7.613 10.395 1.00 79.31 184 PRO A C 1
ATOM 1417 O O . PRO A 1 184 ? -5.813 -8.428 9.651 1.00 79.31 184 PRO A O 1
ATOM 1420 N N . PHE A 1 185 ? -5.726 -6.542 10.865 1.00 81.06 185 PHE A N 1
ATOM 1421 C CA . PHE A 1 185 ? -4.319 -6.255 10.623 1.00 81.06 185 PHE A CA 1
ATOM 1422 C C . PHE A 1 185 ? -3.492 -6.446 11.891 1.00 81.06 185 PHE A C 1
ATOM 1424 O O . PHE A 1 185 ? -3.988 -6.291 13.012 1.00 81.06 185 PHE A O 1
ATOM 1431 N N . THR A 1 186 ? -2.200 -6.713 11.699 1.00 78.31 186 THR A N 1
ATOM 1432 C CA . THR A 1 186 ? -1.192 -6.587 12.756 1.00 78.31 186 THR A CA 1
ATOM 1433 C C . THR A 1 186 ? -0.112 -5.598 12.342 1.00 78.31 186 THR A C 1
ATOM 1435 O O . THR A 1 186 ? 0.055 -5.325 11.158 1.00 78.31 186 THR A O 1
ATOM 1438 N N . GLY A 1 187 ? 0.618 -5.023 13.287 1.00 76.94 187 GLY A N 1
ATOM 1439 C CA . GLY A 1 187 ? 1.696 -4.079 12.992 1.00 76.94 187 GLY A CA 1
ATOM 1440 C C . GLY A 1 187 ? 2.635 -3.918 14.175 1.00 76.94 187 GLY A C 1
ATOM 1441 O O . GLY A 1 187 ? 2.349 -4.412 15.261 1.00 76.94 187 GLY A O 1
ATOM 1442 N N . TRP A 1 188 ? 3.756 -3.238 13.961 1.00 67.94 188 TRP A N 1
ATOM 1443 C CA . TRP A 1 188 ? 4.698 -2.892 15.027 1.00 67.94 188 TRP A CA 1
ATOM 1444 C C . TRP A 1 188 ? 4.688 -1.392 15.225 1.00 67.94 188 TRP A C 1
ATOM 1446 O O . TRP A 1 188 ? 4.731 -0.643 14.244 1.00 67.94 188 TRP A O 1
ATOM 1456 N N . LEU A 1 189 ? 4.640 -0.966 16.482 1.00 66.12 189 LEU A N 1
ATOM 1457 C CA . LEU A 1 189 ? 4.853 0.432 16.802 1.00 66.12 189 LEU A CA 1
ATOM 1458 C C . LEU A 1 189 ? 6.329 0.771 16.738 1.00 66.12 189 LEU A C 1
ATOM 1460 O O . LEU A 1 189 ? 7.193 -0.057 17.028 1.00 66.12 189 LEU A O 1
ATOM 1464 N N . TYR A 1 190 ? 6.611 2.017 16.374 1.00 59.56 190 TYR A N 1
ATOM 1465 C CA . TYR A 1 190 ? 7.944 2.549 16.578 1.00 59.56 190 TYR A CA 1
ATOM 1466 C C . TYR A 1 190 ? 8.218 2.624 18.083 1.00 59.56 190 TYR A C 1
ATOM 1468 O O . TYR A 1 190 ? 7.562 3.394 18.786 1.00 59.56 190 TYR A O 1
ATOM 1476 N N . SER A 1 191 ? 9.176 1.833 18.569 1.00 52.69 191 SER A N 1
ATOM 1477 C CA . SER A 1 191 ? 9.707 2.006 19.919 1.00 52.69 191 SER A CA 1
ATOM 1478 C C . SER A 1 191 ? 10.593 3.249 19.943 1.00 52.69 191 SER A C 1
ATOM 1480 O O . SER A 1 191 ? 11.513 3.368 19.133 1.00 52.69 191 SER A O 1
ATOM 1482 N N . THR A 1 192 ? 10.312 4.183 20.850 1.00 52.22 192 THR A N 1
ATOM 1483 C CA . THR A 1 192 ? 11.223 5.297 21.154 1.00 52.22 192 THR A CA 1
ATOM 1484 C C . THR A 1 192 ? 12.374 4.878 22.063 1.00 52.22 192 THR A C 1
ATOM 1486 O O . THR A 1 192 ? 13.259 5.694 22.294 1.00 52.22 192 THR A O 1
ATOM 1489 N N . ASP A 1 193 ? 12.373 3.638 22.559 1.00 43.75 193 ASP A N 1
ATOM 1490 C CA . ASP A 1 193 ? 13.433 3.115 23.416 1.00 43.75 193 ASP A CA 1
ATOM 1491 C C . ASP A 1 193 ? 14.615 2.663 22.544 1.00 43.75 193 ASP A C 1
ATOM 1493 O O . ASP A 1 193 ? 14.716 1.499 22.146 1.00 43.75 193 ASP A O 1
ATOM 1497 N N . LEU A 1 194 ? 15.478 3.627 22.217 1.00 41.69 194 LEU A N 1
ATOM 1498 C CA . LEU A 1 194 ? 16.866 3.448 21.786 1.00 41.69 194 LEU A CA 1
ATOM 1499 C C . LEU A 1 194 ? 17.749 4.434 22.552 1.00 41.69 194 LEU A C 1
ATOM 1501 O O . LEU A 1 194 ? 17.400 5.636 22.567 1.00 41.69 194 LEU A O 1
#